Protein 3E23 (pdb70)

Structure (mmCIF, N/CA/C/O backbone):
data_3E23
#
_entry.id   3E23
#
_cell.length_a   53.185
_cell.length_b   65.295
_cell.length_c   67.109
_cell.angle_alpha   90.00
_cell.angle_beta   90.00
_cell.angle_gamma   90.00
#
_symmetry.space_group_name_H-M   'P 21 21 21'
#
loop_
_entity.id
_entity.type
_entity.pdbx_description
1 polymer 'uncharacterized protein RPA2492'
2 non-polymer 'SULFATE ION'
3 non-polymer S-ADENOSYLMETHIONINE
4 water water
#
loop_
_atom_site.group_PDB
_atom_site.id
_atom_site.type_symbol
_atom_site.label_atom_id
_atom_site.label_alt_id
_atom_site.label_comp_id
_atom_site.label_asym_id
_atom_site.label_entity_id
_atom_site.label_seq_id
_atom_site.pdbx_PDB_ins_code
_atom_site.Cartn_x
_atom_site.Cartn_y
_atom_site.Cartn_z
_atom_site.occupancy
_atom_site.B_iso_or_equiv
_atom_site.auth_seq_id
_atom_site.auth_comp_id
_atom_site.auth_asym_id
_atom_site.auth_atom_id
_atom_site.pdbx_PDB_model_num
ATOM 1 N N . GLN A 1 7 ? -10.193 55.609 24.094 1.00 29.59 7 GLN A N 1
ATOM 2 C CA . GLN A 1 7 ? -10.938 55.306 22.842 1.00 23.91 7 GLN A CA 1
ATOM 3 C C . GLN A 1 7 ? -10.591 53.923 22.305 1.00 23.91 7 GLN A C 1
ATOM 4 O O . GLN A 1 7 ? -9.586 53.325 22.696 1.00 23.50 7 GLN A O 1
ATOM 10 N N . ALA A 1 8 ? -11.432 53.422 21.405 1.00 16.19 8 ALA A N 1
ATOM 11 C CA . ALA A 1 8 ? -11.245 52.101 20.816 1.00 15.82 8 ALA A CA 1
ATOM 12 C C . ALA A 1 8 ? -10.300 52.099 19.624 1.00 11.17 8 ALA A C 1
ATOM 13 O O . ALA A 1 8 ? -10.236 51.122 18.877 1.00 18.54 8 ALA A O 1
ATOM 15 N N . PHE A 1 9 ? -9.575 53.195 19.434 1.00 12.29 9 PHE A N 1
ATOM 16 C CA . PHE A 1 9 ? -8.628 53.271 18.333 1.00 13.42 9 PHE A CA 1
ATOM 17 C C . PHE A 1 9 ? -7.409 54.088 18.734 1.00 12.62 9 PHE A C 1
ATOM 18 O O . PHE A 1 9 ? -7.477 54.924 19.633 1.00 11.56 9 PHE A O 1
ATOM 26 N N . ASP A 1 10 ? -6.293 53.832 18.065 1.00 9.59 10 ASP A N 1
ATOM 27 C CA . ASP A 1 10 ? -5.055 54.541 18.351 1.00 8.00 10 ASP A CA 1
ATOM 28 C C . ASP A 1 10 ? -4.770 55.530 17.229 1.00 9.97 10 ASP A C 1
ATOM 29 O O . ASP A 1 10 ? -4.649 55.150 1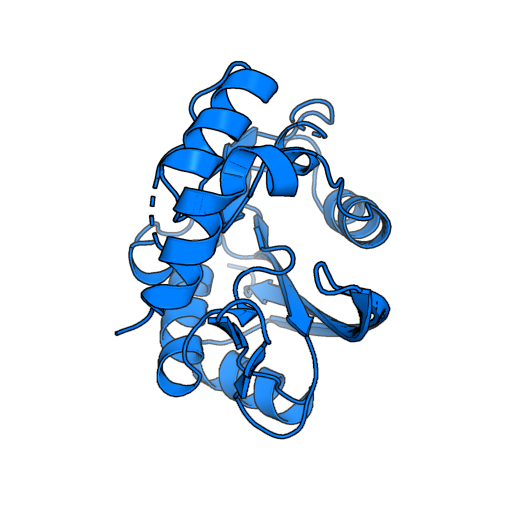6.062 1.00 9.74 10 ASP A O 1
ATOM 34 N N . ASP A 1 11 ? -4.668 56.804 17.593 1.00 11.15 11 ASP A N 1
ATOM 35 C CA . ASP A 1 11 ? -4.436 57.865 16.619 1.00 10.08 11 ASP A CA 1
ATOM 36 C C . ASP A 1 11 ? -3.172 57.737 15.779 1.00 6.44 11 ASP A C 1
ATOM 37 O O . ASP A 1 11 ? -3.225 57.858 14.557 1.00 8.14 11 ASP A O 1
ATOM 42 N N . ASP A 1 12 ? -2.033 57.504 16.419 1.00 6.34 12 ASP A N 1
ATOM 43 C CA . ASP A 1 12 ? -0.800 57.408 15.658 1.00 5.41 12 ASP A CA 1
ATOM 44 C C . ASP A 1 12 ? -0.753 56.209 14.729 1.00 5.10 12 ASP A C 1
ATOM 45 O O . ASP A 1 12 ? -0.057 56.230 13.715 1.00 6.59 12 ASP A O 1
ATOM 50 N N . THR A 1 13 ? -1.510 55.168 15.057 1.00 5.64 13 THR A N 1
ATOM 51 C CA . THR A 1 13 ? -1.554 54.000 14.196 1.00 5.55 13 THR A CA 1
ATOM 52 C C . THR A 1 13 ? -2.275 54.402 12.914 1.00 5.50 13 THR A C 1
ATOM 53 O O . THR A 1 13 ? -1.790 54.145 11.812 1.00 6.26 13 THR A O 1
ATOM 57 N N . LEU A 1 14 ? -3.429 55.048 13.051 1.00 6.21 14 LEU A N 1
ATOM 58 C CA . LEU A 1 14 ? -4.171 55.473 11.868 1.00 6.94 14 LEU A CA 1
ATOM 59 C C . LEU A 1 14 ? -3.387 56.511 11.069 1.00 6.71 14 LEU A C 1
ATOM 60 O O . LEU A 1 14 ? -3.430 56.518 9.839 1.00 6.70 14 LEU A O 1
ATOM 65 N N . ARG A 1 15 ? -2.656 57.377 11.766 1.00 8.88 15 ARG A N 1
ATOM 66 C CA . ARG A 1 15 ? -1.868 58.406 11.097 1.00 8.14 15 ARG A CA 1
ATOM 67 C C . ARG A 1 15 ? -0.763 57.778 10.250 1.00 7.71 15 ARG A C 1
ATOM 68 O O . ARG A 1 15 ? -0.388 58.310 9.204 1.00 9.56 15 ARG A O 1
ATOM 76 N N . PHE A 1 16 ? -0.246 56.637 10.689 1.00 4.90 16 PHE A N 1
ATOM 77 C CA . PHE A 1 16 ? 0.790 55.973 9.914 1.00 5.58 16 PHE A CA 1
ATOM 78 C C . PHE A 1 16 ? 0.246 55.520 8.565 1.00 6.50 16 PHE A C 1
ATOM 79 O O . PHE A 1 16 ? 0.871 55.726 7.530 1.00 8.65 16 PHE A O 1
ATOM 87 N N . TYR A 1 17 ? -0.922 54.895 8.583 1.00 8.38 17 TYR A N 1
ATOM 88 C CA . TYR A 1 17 ? -1.508 54.393 7.352 1.00 9.17 17 TYR A CA 1
ATOM 89 C C . TYR A 1 17 ? -1.947 55.499 6.402 1.00 14.13 17 TYR A C 1
ATOM 90 O O . TYR A 1 17 ? -1.957 55.310 5.186 1.00 18.43 17 TYR A O 1
ATOM 99 N N . ARG A 1 18 ? -2.283 56.658 6.953 1.00 12.99 18 ARG A N 1
ATOM 100 C CA . ARG A 1 18 ? -2.725 57.776 6.133 1.00 18.01 18 ARG A CA 1
ATOM 101 C C . ARG A 1 18 ? -1.552 58.545 5.524 1.00 18.70 18 ARG A C 1
ATOM 102 O O . ARG A 1 18 ? -1.737 59.340 4.600 1.00 30.43 18 ARG A O 1
ATOM 110 N N . GLY A 1 19 ? -0.347 58.301 6.035 1.00 12.87 19 GLY A N 1
ATOM 111 C CA . GLY A 1 19 ? 0.833 58.977 5.518 1.00 13.64 19 GLY A CA 1
ATOM 112 C C . GLY A 1 19 ? 1.769 58.049 4.760 1.00 10.54 19 GLY A C 1
ATOM 113 O O . GLY A 1 19 ? 2.779 58.484 4.205 1.00 15.68 19 GLY A O 1
ATOM 114 N N . ASN A 1 20 ? 1.438 56.762 4.735 1.00 9.64 20 ASN A N 1
ATOM 115 C CA . ASN A 1 20 ? 2.259 55.778 4.040 1.00 8.12 20 ASN A CA 1
ATOM 116 C C . ASN A 1 20 ? 1.393 54.845 3.197 1.00 6.70 20 ASN A C 1
ATOM 117 O O . ASN A 1 20 ? 1.808 53.736 2.862 1.00 9.08 20 ASN A O 1
ATOM 122 N N . ALA A 1 21 ? 0.197 55.308 2.851 1.00 7.60 21 ALA A N 1
ATOM 123 C CA . ALA A 1 21 ? -0.746 54.519 2.065 1.00 7.47 21 ALA A CA 1
ATOM 124 C C . ALA A 1 21 ? -0.199 54.004 0.738 1.00 8.08 21 ALA A C 1
ATOM 125 O O . ALA A 1 21 ? -0.501 52.881 0.339 1.00 9.10 21 ALA A O 1
ATOM 127 N N . THR A 1 22 ? 0.598 54.810 0.046 1.00 7.59 22 THR A N 1
ATOM 128 C CA . THR A 1 22 ? 1.139 54.373 -1.238 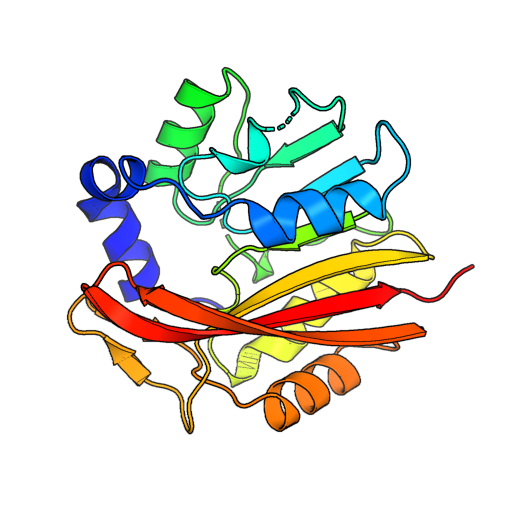1.00 8.07 22 THR A CA 1
ATOM 129 C C . THR A 1 22 ? 2.090 53.197 -1.071 1.00 5.77 22 THR A C 1
ATOM 130 O O . THR A 1 22 ? 1.954 52.176 -1.748 1.00 8.36 22 THR A O 1
ATOM 134 N N . ALA A 1 23 ? 3.049 53.334 -0.163 1.00 7.47 23 ALA A N 1
ATOM 135 C CA . ALA A 1 23 ? 4.010 52.265 0.074 1.00 9.49 23 ALA A CA 1
ATOM 136 C C . ALA A 1 23 ? 3.339 51.022 0.643 1.00 8.36 23 ALA A C 1
ATOM 137 O O . ALA A 1 23 ? 3.592 49.907 0.191 1.00 9.30 23 ALA A O 1
ATOM 139 N N . TYR A 1 24 ? 2.475 51.212 1.632 1.00 6.98 24 TYR A N 1
ATOM 140 C CA . TYR A 1 24 ? 1.811 50.080 2.260 1.00 6.79 24 TYR A CA 1
ATOM 141 C C . TYR A 1 24 ? 0.897 49.299 1.319 1.00 6.54 24 TYR A C 1
ATOM 142 O O . TYR A 1 24 ? 0.775 48.073 1.434 1.00 8.95 24 TYR A O 1
ATOM 151 N N . ALA A 1 25 ? 0.266 50.004 0.386 1.00 8.55 25 ALA A N 1
ATOM 152 C CA . ALA A 1 25 ? -0.646 49.379 -0.566 1.00 7.84 25 ALA A CA 1
ATOM 153 C C . ALA A 1 25 ? 0.058 48.451 -1.549 1.00 10.92 25 ALA A C 1
ATOM 154 O O . ALA A 1 25 ? -0.592 47.711 -2.293 1.00 11.31 25 ALA A O 1
ATOM 156 N N . GLU A 1 26 ? 1.387 48.487 -1.558 1.00 7.83 26 GLU A N 1
ATOM 157 C CA . GLU A 1 26 ? 2.158 47.640 -2.460 1.00 11.42 26 GLU A CA 1
ATOM 158 C C . GLU A 1 26 ? 2.392 46.235 -1.924 1.00 15.49 26 GLU A C 1
ATOM 159 O O . GLU A 1 26 ? 2.737 45.330 -2.685 1.00 26.16 26 GLU A O 1
ATOM 165 N N . ARG A 1 27 ? 2.211 46.041 -0.622 1.00 11.43 27 ARG A N 1
ATOM 166 C CA . ARG A 1 27 ? 2.426 44.719 -0.048 1.00 16.32 27 ARG A CA 1
ATOM 167 C C . ARG A 1 27 ? 1.138 43.909 0.011 1.00 15.41 27 ARG A C 1
ATOM 168 O O . ARG A 1 27 ? 0.120 44.366 0.529 1.00 21.21 27 ARG A O 1
ATOM 176 N N . GLN A 1 28 ? 1.197 42.697 -0.526 1.00 10.60 28 GLN A N 1
ATOM 177 C CA . GLN A 1 28 ? 0.047 41.805 -0.560 1.00 10.06 28 GLN A CA 1
ATOM 178 C C . GLN A 1 28 ? 0.085 40.820 0.601 1.00 7.47 28 GLN A C 1
ATOM 179 O O . GLN A 1 28 ? 1.109 40.195 0.863 1.00 8.19 28 GLN A O 1
ATOM 185 N N . PRO A 1 29 ? -1.036 40.666 1.316 1.00 7.27 29 PRO A N 1
ATOM 186 C CA . PRO A 1 29 ? -1.042 39.727 2.437 1.00 8.45 29 PRO A CA 1
ATOM 187 C C . PRO A 1 29 ? -1.061 38.277 1.959 1.00 9.36 29 PRO A C 1
ATOM 188 O O . PRO A 1 29 ? -1.430 37.995 0.813 1.00 8.79 29 PRO A O 1
ATOM 192 N N . ARG A 1 30 ? -0.646 37.363 2.831 1.00 7.98 30 ARG A N 1
ATOM 193 C CA . ARG A 1 30 ? -0.649 35.944 2.496 1.00 7.44 30 ARG A CA 1
ATOM 194 C C . ARG A 1 30 ? -2.098 35.481 2.473 1.00 9.14 30 ARG A C 1
ATOM 195 O O . ARG A 1 30 ? -2.912 35.953 3.265 1.00 10.14 30 ARG A O 1
ATOM 203 N N . SER A 1 31 ? -2.423 34.562 1.571 1.00 7.60 31 SER A N 1
ATOM 204 C CA . SER A 1 31 ? -3.806 34.112 1.431 1.00 8.22 31 SER A CA 1
ATOM 205 C C . SER A 1 31 ? -4.181 32.768 2.040 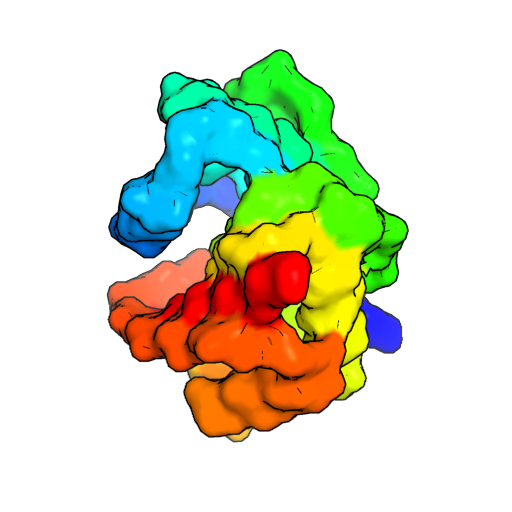1.00 6.18 31 SER A C 1
ATOM 206 O O . SER A 1 31 ? -5.327 32.350 1.938 1.00 7.53 31 SER A O 1
ATOM 209 N N . ALA A 1 32 ? -3.225 32.098 2.673 1.00 6.12 32 ALA A N 1
ATOM 210 C CA . ALA A 1 32 ? -3.488 30.796 3.272 1.00 9.00 32 ALA A CA 1
ATOM 211 C C . ALA A 1 32 ? -4.721 30.763 4.173 1.00 7.27 32 ALA A C 1
ATOM 212 O O . ALA A 1 32 ? -5.618 29.934 3.978 1.00 7.41 32 ALA A O 1
ATOM 214 N N . THR A 1 33 ? -4.782 31.655 5.156 1.00 5.50 33 THR A N 1
ATOM 215 C CA . THR A 1 33 ? -5.924 31.654 6.065 1.00 4.21 33 THR A CA 1
ATOM 216 C C . THR A 1 33 ? -7.215 32.102 5.384 1.00 3.88 33 THR A C 1
ATOM 217 O O . THR A 1 33 ? -8.308 31.691 5.788 1.00 4.81 33 THR A O 1
ATOM 221 N N . LEU A 1 34 ? -7.099 32.928 4.348 1.00 5.70 34 LEU A N 1
ATOM 222 C CA . LEU A 1 34 ? -8.289 33.381 3.628 1.00 3.93 34 LEU A CA 1
ATOM 223 C C . LEU A 1 34 ? -8.906 32.203 2.880 1.00 5.79 34 LEU A C 1
ATOM 224 O O . LEU A 1 34 ? -10.119 32.003 2.916 1.00 5.30 34 LEU A O 1
ATOM 229 N N . THR A 1 35 ? -8.069 31.418 2.207 1.00 4.05 35 THR A N 1
ATOM 230 C CA . THR A 1 35 ? -8.566 30.266 1.467 1.00 5.83 35 THR A CA 1
ATOM 231 C C . THR A 1 35 ? -9.294 29.306 2.402 1.00 6.42 35 THR A C 1
ATOM 232 O O . THR A 1 35 ? -10.359 28.789 2.067 1.00 7.03 35 THR A O 1
ATOM 236 N N . LYS A 1 36 ? -8.724 29.074 3.580 1.00 5.33 36 LYS A N 1
ATOM 237 C CA . LYS A 1 36 ? -9.345 28.181 4.554 1.00 5.65 36 LYS A CA 1
ATOM 238 C C . LYS A 1 36 ? -10.690 28.742 5.012 1.00 6.54 36 LYS A C 1
ATOM 239 O O . LYS A 1 36 ? -11.683 28.022 5.093 1.00 6.44 36 LYS A O 1
ATOM 245 N N . PHE A 1 37 ? -10.702 30.040 5.299 1.00 4.94 37 PHE A N 1
ATOM 246 C CA . PHE A 1 37 ? -11.890 30.759 5.751 1.00 6.61 37 PHE A CA 1
ATOM 247 C C . PHE A 1 37 ? -13.038 30.634 4.750 1.00 6.92 37 PHE A C 1
ATOM 248 O O . PHE A 1 37 ? -14.148 30.225 5.103 1.00 5.11 37 PHE A O 1
ATOM 256 N N . LEU A 1 38 ? -12.766 30.986 3.499 1.00 4.49 38 LEU A N 1
ATOM 257 C CA . LEU A 1 38 ? -13.781 30.919 2.455 1.00 3.60 38 LEU A CA 1
ATOM 258 C C . LEU A 1 38 ? -14.285 29.491 2.252 1.00 5.34 38 LEU A C 1
ATOM 259 O O . LEU A 1 38 ? -15.446 29.284 1.903 1.00 5.95 38 LEU A O 1
ATOM 264 N N . GLY A 1 39 ? -13.415 28.514 2.489 1.00 6.42 39 GLY A N 1
ATOM 265 C CA . GLY A 1 39 ? -13.803 27.122 2.331 1.00 6.57 39 GLY A CA 1
ATOM 266 C C . GLY A 1 39 ? -14.783 26.657 3.393 1.00 10.33 39 GLY A C 1
ATOM 267 O O . GLY A 1 39 ? -15.396 25.593 3.267 1.00 11.20 39 GLY A O 1
ATOM 268 N N . GLU A 1 40 ? -14.937 27.459 4.441 1.00 6.79 40 GLU A N 1
ATOM 269 C CA . GLU A 1 40 ? -15.843 27.134 5.535 1.00 6.29 40 GLU A CA 1
ATOM 270 C C . GLU A 1 40 ? -17.164 27.887 5.395 1.00 6.86 40 GLU A C 1
ATOM 271 O O . GLU A 1 40 ? -18.027 27.804 6.268 1.00 11.57 40 GLU A O 1
ATOM 277 N N . LEU A 1 41 ? -17.323 28.607 4.289 1.00 5.89 41 LEU A N 1
ATOM 278 C CA . LEU A 1 41 ? -18.529 29.385 4.050 1.00 6.42 41 LEU A CA 1
ATOM 279 C C . LEU A 1 41 ? -19.325 28.921 2.834 1.00 5.51 41 LEU A C 1
ATOM 280 O O . LEU A 1 41 ? -18.776 28.329 1.907 1.00 8.78 41 LEU A O 1
ATOM 285 N N . PRO A 1 42 ? -20.643 29.176 2.833 1.00 7.65 42 PRO A N 1
ATOM 286 C CA . PRO A 1 42 ? -21.440 28.763 1.677 1.00 7.90 42 PRO A CA 1
ATOM 287 C C . PRO A 1 42 ? -21.153 29.734 0.536 1.00 6.10 42 PRO A C 1
ATOM 288 O O . PRO A 1 42 ? -20.806 30.890 0.777 1.00 4.85 42 PRO A O 1
ATOM 292 N N . ALA A 1 43 ? -21.288 29.271 -0.702 1.00 7.59 43 ALA A N 1
ATOM 293 C CA . ALA A 1 43 ? -21.041 30.145 -1.844 1.00 5.00 43 ALA A CA 1
ATOM 294 C C . ALA A 1 43 ? -21.942 31.372 -1.753 1.00 5.79 43 ALA A C 1
ATOM 295 O O . ALA A 1 43 ? -23.111 31.263 -1.385 1.00 7.88 43 ALA A O 1
ATOM 297 N N . GLY A 1 44 ? -21.386 32.535 -2.085 1.00 6.60 44 GLY A N 1
ATOM 298 C CA . GLY A 1 44 ? -22.155 33.766 -2.059 1.00 3.38 44 GLY A CA 1
ATOM 299 C C . GLY A 1 44 ? -22.419 34.359 -0.688 1.00 4.01 44 GLY A C 1
ATOM 300 O O . GLY A 1 44 ? -23.217 35.285 -0.556 1.00 6.16 44 GLY A O 1
ATOM 301 N N . ALA A 1 45 ? -21.750 33.835 0.334 1.00 3.28 45 ALA A N 1
ATOM 302 C CA . ALA A 1 45 ? -21.936 34.332 1.691 1.00 5.27 45 ALA A CA 1
ATOM 303 C C . ALA A 1 45 ? -21.710 35.841 1.785 1.00 5.73 45 ALA A C 1
ATOM 304 O O . ALA A 1 45 ? -20.917 36.414 1.034 1.00 5.25 45 ALA A O 1
ATOM 306 N N . LYS A 1 46 ? -22.423 36.469 2.716 1.00 5.62 46 LYS A N 1
ATOM 307 C CA . LYS A 1 46 ? -22.322 37.904 2.955 1.00 3.46 46 LYS A CA 1
ATOM 308 C C . LYS A 1 46 ? -21.201 38.105 3.966 1.00 3.97 46 LYS A C 1
ATOM 309 O O . LYS A 1 46 ? -21.296 37.645 5.106 1.00 5.29 46 LYS A O 1
ATOM 315 N N . ILE A 1 47 ? -20.145 38.799 3.546 1.00 4.44 47 ILE A N 1
ATOM 316 C CA . ILE A 1 47 ? -18.977 39.009 4.397 1.00 4.15 47 ILE A CA 1
ATOM 317 C C . ILE A 1 47 ? -18.642 40.468 4.661 1.00 3.29 47 ILE A C 1
ATOM 318 O O . ILE A 1 47 ? -18.643 41.290 3.749 1.00 6.69 47 ILE A O 1
ATOM 323 N N . LEU A 1 48 ? -18.369 40.786 5.921 1.00 3.60 48 LEU A N 1
ATOM 324 C CA . LEU A 1 48 ? -17.954 42.132 6.290 1.00 3.11 48 LEU A CA 1
ATOM 325 C C . LEU A 1 48 ? -16.445 42.047 6.464 1.00 5.01 48 LEU A C 1
ATOM 326 O O . LEU A 1 48 ? -15.962 41.142 7.142 1.00 4.68 48 LEU A O 1
ATOM 331 N N . GLU A 1 49 ? -15.695 42.944 5.827 1.00 4.02 49 GLU A N 1
ATOM 332 C CA . GLU A 1 49 ? -14.256 42.947 6.044 1.00 3.09 49 GLU A CA 1
ATOM 333 C C . GLU A 1 49 ? -13.922 44.206 6.819 1.00 4.63 49 GLU A C 1
ATOM 334 O O . GLU A 1 49 ? -14.304 45.314 6.431 1.00 4.78 49 GLU A O 1
ATOM 340 N N . LEU A 1 50 ? -13.238 44.017 7.940 1.00 4.59 50 LEU A N 1
ATOM 341 C CA . LEU A 1 50 ? -12.806 45.126 8.778 1.00 2.83 50 LEU A CA 1
ATOM 342 C C . LEU A 1 50 ? -11.341 45.369 8.444 1.00 3.34 50 LEU A C 1
ATOM 343 O O . LEU A 1 50 ? -10.618 44.428 8.112 1.00 4.51 50 LEU A O 1
ATOM 348 N N . GLY A 1 51 ? -10.913 46.626 8.534 1.00 2.55 51 GLY A N 1
ATOM 349 C CA . GLY A 1 51 ? -9.532 46.979 8.245 1.00 6.07 51 GLY A CA 1
ATOM 350 C C . GLY A 1 51 ? -8.992 46.306 6.999 1.00 5.18 51 GLY A C 1
ATOM 351 O O . GLY A 1 51 ? -7.918 45.702 7.025 1.00 5.25 51 GLY A O 1
ATOM 352 N N . CYS A 1 52 ? -9.731 46.431 5.899 1.00 4.45 52 CYS A N 1
ATOM 353 C CA . CYS A 1 52 ? -9.360 45.800 4.628 1.00 5.52 52 CYS A CA 1
ATOM 354 C C . CYS A 1 52 ? -8.064 46.275 3.980 1.00 5.87 52 CYS A C 1
ATOM 355 O O . CYS A 1 52 ? -7.591 45.655 3.027 1.00 4.86 52 CYS A O 1
ATOM 358 N N . GLY A 1 53 ? -7.493 47.366 4.482 1.00 4.38 53 GLY A N 1
ATOM 359 C CA . GLY A 1 53 ? -6.263 47.874 3.907 1.00 4.67 53 GLY A CA 1
ATOM 360 C C . GLY A 1 53 ? -6.401 48.242 2.440 1.00 5.80 53 GLY A C 1
ATOM 361 O O . GLY A 1 53 ? -7.344 48.934 2.054 1.00 5.81 53 GLY A O 1
ATOM 362 N N . ALA A 1 54 ? -5.469 47.755 1.625 1.00 6.26 54 ALA A N 1
ATOM 363 C CA . ALA A 1 54 ? -5.441 48.030 0.188 1.00 6.44 54 ALA A CA 1
ATOM 364 C C . ALA A 1 54 ? -6.487 47.267 -0.620 1.00 4.76 54 ALA A C 1
ATOM 365 O O . ALA A 1 54 ? -6.585 47.443 -1.833 1.00 6.30 54 ALA A O 1
ATOM 367 N N . GLY A 1 55 ? -7.246 46.404 0.050 1.00 4.69 55 GLY A N 1
ATOM 368 C CA . GLY A 1 55 ? -8.304 45.663 -0.620 1.00 3.44 55 GLY A CA 1
ATOM 369 C C . GLY A 1 55 ? -7.955 44.403 -1.394 1.00 5.00 55 GLY A C 1
ATOM 370 O O . GLY A 1 55 ? -8.799 43.892 -2.130 1.00 5.07 55 GLY A O 1
ATOM 371 N N . TYR A 1 56 ? -6.740 43.885 -1.237 1.00 4.83 56 TYR A N 1
ATOM 372 C CA . TYR A 1 56 ? -6.352 42.679 -1.967 1.00 4.98 56 TYR A CA 1
ATOM 373 C C . TYR A 1 56 ? -7.242 41.481 -1.666 1.00 4.31 56 TYR A C 1
ATOM 374 O O . TYR A 1 56 ? -7.629 40.733 -2.571 1.00 6.21 56 TYR A O 1
ATOM 383 N N . GLN A 1 57 ? -7.576 41.293 -0.395 1.00 4.25 57 GLN A N 1
ATOM 384 C CA . GLN A 1 57 ? -8.399 40.156 -0.019 1.00 3.51 57 GLN A CA 1
ATOM 385 C C . GLN A 1 57 ? -9.868 40.359 -0.367 1.00 5.96 57 GLN A C 1
ATOM 386 O O . GLN A 1 57 ? -10.562 39.404 -0.717 1.00 4.98 57 GLN A O 1
ATOM 392 N N . ALA A 1 58 ? -10.343 41.599 -0.296 1.00 4.47 58 ALA A N 1
ATOM 393 C CA . ALA A 1 58 ? -11.730 41.874 -0.653 1.00 4.48 58 ALA A CA 1
ATOM 394 C C . ALA A 1 58 ? -11.877 41.581 -2.143 1.00 5.28 58 ALA A C 1
ATOM 395 O O . ALA A 1 58 ? -12.896 41.060 -2.586 1.00 4.55 58 ALA A O 1
ATOM 397 N N . GLU A 1 59 ? -10.842 41.918 -2.909 1.00 4.84 59 GLU A N 1
ATOM 398 C CA . GLU A 1 59 ? -10.839 41.682 -4.353 1.00 6.12 59 GLU A CA 1
ATOM 399 C C . GLU A 1 59 ? -10.958 40.185 -4.626 1.00 6.33 59 GLU A C 1
ATOM 400 O O . GLU A 1 59 ? -11.734 39.757 -5.489 1.00 7.38 59 GLU A O 1
ATOM 406 N N . ALA A 1 60 ? -10.193 39.393 -3.882 1.00 5.22 60 ALA A N 1
ATOM 407 C CA . ALA A 1 60 ? -10.218 37.942 -4.046 1.00 5.71 60 ALA A CA 1
ATOM 408 C C . ALA A 1 60 ? -11.576 37.367 -3.656 1.00 6.50 60 ALA A C 1
ATOM 409 O O . ALA A 1 60 ? -12.107 36.497 -4.347 1.00 6.15 60 ALA A O 1
ATOM 419 N N . LEU A 1 62 ? -14.522 38.898 -3.644 1.00 2.26 62 LEU A N 1
ATOM 420 C CA . LEU A 1 62 ? -15.510 39.296 -4.640 1.00 2.62 62 LEU A CA 1
ATOM 421 C C . LEU A 1 62 ? -15.378 38.443 -5.889 1.00 6.58 62 LEU A C 1
ATOM 422 O O . LEU A 1 62 ? -16.378 37.986 -6.442 1.00 5.73 62 LEU A O 1
ATOM 427 N N . ALA A 1 63 ? -14.147 38.225 -6.335 1.00 5.04 63 ALA A N 1
ATOM 428 C CA . ALA A 1 63 ? -13.924 37.413 -7.526 1.00 6.17 63 ALA A CA 1
ATOM 429 C C . ALA A 1 63 ? -14.419 35.986 -7.293 1.00 4.17 63 ALA A C 1
ATOM 430 O O . ALA A 1 63 ? -14.859 35.316 -8.230 1.00 6.06 63 ALA A O 1
ATOM 432 N N . ALA A 1 64 ? -14.349 35.540 -6.039 1.00 4.67 64 ALA A N 1
ATOM 433 C CA . ALA A 1 64 ? -14.772 34.204 -5.633 1.00 6.81 64 ALA A CA 1
ATOM 434 C C . ALA A 1 64 ? -16.281 34.083 -5.435 1.00 5.32 64 ALA A C 1
ATOM 435 O O . ALA A 1 64 ? -16.775 33.036 -5.007 1.00 6.28 64 ALA A O 1
ATOM 437 N N . GLY A 1 65 ? -17.007 35.159 -5.736 1.00 5.51 65 GLY A N 1
ATOM 438 C CA . GLY A 1 65 ? -18.459 35.137 -5.635 1.00 4.67 65 GLY A CA 1
ATOM 439 C C . GLY A 1 65 ? -19.110 35.612 -4.351 1.00 5.03 65 GLY A C 1
ATOM 440 O O . GLY A 1 65 ? -20.335 35.596 -4.239 1.00 6.19 65 GLY A O 1
ATOM 441 N N . PHE A 1 66 ? -18.321 36.045 -3.378 1.00 4.30 66 PHE A N 1
ATOM 442 C CA . PHE A 1 66 ? -18.913 36.496 -2.130 1.00 2.60 66 PHE A CA 1
ATOM 443 C C . PHE A 1 66 ? -19.424 37.933 -2.205 1.00 4.24 66 PHE A C 1
ATOM 444 O O . PHE A 1 66 ? -18.995 38.714 -3.058 1.00 6.10 66 PHE A O 1
ATOM 452 N N . ASP A 1 67 ? -20.390 38.248 -1.343 1.00 3.78 67 ASP A N 1
ATOM 453 C CA . ASP A 1 67 ? -20.994 39.579 -1.260 1.00 5.22 67 ASP A CA 1
ATOM 454 C C . ASP A 1 67 ? -20.215 40.235 -0.122 1.00 4.93 67 ASP A C 1
ATOM 455 O O . ASP A 1 67 ? -20.502 40.011 1.052 1.00 6.41 67 ASP A O 1
ATOM 460 N N . VAL A 1 68 ? -19.222 41.041 -0.488 1.00 5.10 68 VAL A N 1
ATOM 461 C CA . VAL A 1 68 ? -18.340 41.685 0.475 1.00 3.49 68 VAL A CA 1
ATOM 462 C C . VAL A 1 68 ? -18.566 43.172 0.721 1.00 5.92 68 VAL A C 1
ATOM 463 O O . VAL A 1 68 ? -18.614 43.974 -0.211 1.00 7.78 68 VAL A O 1
ATOM 467 N N . ASP A 1 69 ? -18.698 43.519 1.997 1.00 5.22 69 ASP A N 1
ATOM 468 C CA . ASP A 1 69 ? -18.863 44.900 2.435 1.00 5.33 69 ASP A CA 1
ATOM 469 C C . ASP A 1 69 ? -17.483 45.215 3.009 1.00 6.52 69 ASP A C 1
ATOM 470 O O . ASP A 1 69 ? -17.187 44.886 4.160 1.00 6.48 69 ASP A O 1
ATOM 475 N N . ALA A 1 70 ? -16.633 45.821 2.185 1.00 4.80 70 ALA A N 1
ATOM 476 C CA . ALA A 1 70 ? -15.268 46.152 2.591 1.00 6.26 70 ALA A CA 1
ATOM 477 C C . ALA A 1 70 ? -15.178 47.507 3.277 1.00 6.21 70 ALA A C 1
ATOM 478 O O . ALA A 1 70 ? -15.725 48.501 2.793 1.00 6.59 70 ALA A O 1
ATOM 480 N N . THR A 1 71 ? -14.479 47.544 4.407 1.00 4.18 71 THR A N 1
ATOM 481 C CA . THR A 1 71 ? -14.317 48.781 5.165 1.00 3.79 71 THR A CA 1
ATOM 482 C C . THR A 1 71 ? -12.904 48.886 5.728 1.00 4.38 71 THR A C 1
ATOM 483 O O . THR A 1 71 ? -12.212 47.881 5.888 1.00 5.28 71 THR A O 1
ATOM 487 N N . ASP A 1 72 ? -12.479 50.113 6.012 1.00 4.15 72 ASP A N 1
ATOM 488 C CA . ASP A 1 72 ? -11.181 50.349 6.635 1.00 4.00 72 ASP A CA 1
ATOM 489 C C . ASP A 1 72 ? -11.260 51.654 7.409 1.00 4.87 72 ASP A C 1
ATOM 490 O O . ASP A 1 72 ? -12.040 52.544 7.067 1.00 6.68 72 ASP A O 1
ATOM 495 N N . GLY A 1 73 ? -10.454 51.762 8.459 1.00 5.65 73 GLY A N 1
ATOM 496 C CA . GLY A 1 73 ? -10.468 52.965 9.271 1.00 5.58 73 GLY A CA 1
ATOM 497 C C . GLY A 1 73 ? -9.733 54.131 8.647 1.00 7.44 73 GLY A C 1
ATOM 498 O O . GLY A 1 73 ? -9.947 55.278 9.039 1.00 8.73 73 GLY A O 1
ATOM 499 N N . SER A 1 74 ? -8.863 53.845 7.684 1.00 6.70 74 SER A N 1
ATOM 500 C CA . SER A 1 74 ? -8.096 54.889 7.018 1.00 5.68 74 SER A CA 1
ATOM 501 C C . SER A 1 74 ? -8.739 55.345 5.719 1.00 4.93 74 SER A C 1
ATOM 502 O O . SER A 1 74 ? -8.884 54.560 4.786 1.00 7.07 74 SER A O 1
ATOM 505 N N . PRO A 1 75 ? -9.139 56.625 5.641 1.00 5.57 75 PRO A N 1
ATOM 506 C CA . PRO A 1 75 ? -9.756 57.115 4.405 1.00 7.87 75 PRO A CA 1
ATOM 507 C C . PRO A 1 75 ? -8.805 56.933 3.220 1.00 7.53 75 PRO A C 1
ATOM 508 O O . PRO A 1 75 ? -9.234 56.596 2.116 1.00 7.50 75 PRO A O 1
ATOM 512 N N . GLU A 1 76 ? -7.513 57.154 3.460 1.00 7.78 76 GLU A N 1
ATOM 513 C CA . GLU A 1 76 ? -6.494 57.019 2.419 1.00 7.75 76 GLU A CA 1
ATOM 514 C C . GLU A 1 76 ? -6.395 55.591 1.882 1.00 7.78 76 GLU A C 1
ATOM 515 O O . GLU A 1 76 ? -6.343 55.384 0.670 1.00 9.64 76 GLU A O 1
ATOM 521 N N . LEU A 1 77 ? -6.358 54.607 2.777 1.00 8.79 77 LEU A N 1
ATOM 522 C CA . LEU A 1 77 ? -6.282 53.221 2.336 1.00 8.04 77 LEU A CA 1
ATOM 523 C C . LEU A 1 77 ? -7.607 52.790 1.720 1.00 9.07 77 LEU A C 1
ATOM 524 O O . LEU A 1 77 ? -7.628 52.045 0.741 1.00 9.61 77 LEU A O 1
ATOM 529 N N . ALA A 1 78 ? -8.712 53.264 2.289 1.00 8.49 78 ALA A N 1
ATOM 530 C CA . ALA A 1 78 ? -10.024 52.927 1.751 1.00 6.71 78 ALA A CA 1
ATOM 531 C C . ALA A 1 78 ? -10.107 53.446 0.316 1.00 8.33 78 ALA A C 1
ATOM 532 O O . ALA A 1 78 ? -10.708 52.812 -0.546 1.00 8.42 78 ALA A O 1
ATOM 534 N N . ALA A 1 79 ? -9.491 54.597 0.058 1.00 10.23 79 ALA A N 1
ATOM 535 C CA . ALA A 1 79 ? -9.507 55.173 -1.285 1.00 10.63 79 ALA A CA 1
ATOM 536 C C . ALA A 1 79 ? -8.715 54.295 -2.251 1.00 12.98 79 ALA A C 1
ATOM 537 O O . ALA A 1 79 ? -9.116 54.099 -3.399 1.00 12.82 79 ALA A O 1
ATOM 539 N N . GLU A 1 80 ? -7.587 53.773 -1.778 1.00 9.99 80 GLU A N 1
ATOM 540 C CA . GLU A 1 80 ? -6.733 52.903 -2.579 1.00 10.02 80 GLU A CA 1
ATOM 541 C C . GLU A 1 80 ? -7.478 51.613 -2.890 1.00 8.36 80 GLU A C 1
ATOM 542 O O . GLU A 1 80 ? -7.463 51.120 -4.022 1.00 8.56 80 GLU A O 1
ATOM 548 N N . ALA A 1 81 ? -8.134 51.068 -1.872 1.00 8.05 81 ALA A N 1
ATOM 549 C CA . ALA A 1 81 ? -8.892 49.836 -2.031 1.00 6.15 81 ALA A CA 1
ATOM 550 C C . ALA A 1 81 ? -10.054 50.036 -2.998 1.00 5.72 81 ALA A C 1
ATOM 551 O O . ALA A 1 81 ? -10.340 49.158 -3.811 1.00 8.61 81 ALA A O 1
ATOM 553 N N . SER A 1 82 ? -10.720 51.185 -2.921 1.00 7.14 82 SER A N 1
ATOM 554 C CA . SER A 1 82 ? -11.852 51.448 -3.808 1.00 6.51 82 SER A CA 1
ATOM 555 C C . SER A 1 82 ? -11.410 51.503 -5.266 1.00 7.63 82 SER A C 1
ATOM 556 O O . SER A 1 82 ? -12.145 51.087 -6.164 1.00 9.74 82 SER A O 1
ATOM 559 N N . ARG A 1 83 ? -10.212 52.018 -5.506 1.00 8.62 83 ARG A N 1
ATOM 560 C CA . ARG A 1 83 ? -9.700 52.096 -6.867 1.00 8.37 83 ARG A CA 1
ATOM 561 C C . ARG A 1 83 ? -9.382 50.693 -7.378 1.00 12.55 83 ARG A C 1
ATOM 562 O O . ARG A 1 83 ? -9.691 50.354 -8.520 1.00 13.72 83 ARG A O 1
ATOM 570 N N . ARG A 1 84 ? -8.779 49.870 -6.525 1.00 7.60 84 ARG A N 1
ATOM 571 C CA . ARG A 1 84 ? -8.441 48.505 -6.909 1.00 10.00 84 ARG A CA 1
ATOM 572 C C . ARG A 1 84 ? -9.681 47.650 -7.157 1.00 12.69 84 ARG A C 1
ATOM 573 O O . ARG A 1 84 ? -9.744 46.903 -8.134 1.00 14.76 84 ARG A O 1
ATOM 581 N N . LEU A 1 85 ? -10.670 47.768 -6.277 1.00 7.13 85 LEU A N 1
ATOM 582 C CA . LEU A 1 85 ? -11.890 46.974 -6.400 1.00 6.47 85 LEU A CA 1
ATOM 583 C C . LEU A 1 85 ? -12.861 47.514 -7.442 1.00 9.39 85 LEU A C 1
ATOM 584 O O . LEU A 1 85 ? -13.652 46.763 -8.009 1.00 11.50 85 LEU A O 1
ATOM 589 N N . GLY A 1 86 ? -12.800 48.812 -7.705 1.00 8.16 86 GLY A N 1
ATOM 590 C CA . GLY A 1 86 ? -13.738 49.382 -8.650 1.00 9.29 86 GLY A CA 1
ATOM 591 C C . GLY A 1 86 ? -15.104 49.315 -7.991 1.00 9.16 86 GLY A C 1
ATOM 592 O O . GLY A 1 86 ? -16.128 49.124 -8.656 1.00 9.34 86 GLY A O 1
ATOM 593 N N . ARG A 1 87 ? -15.102 49.445 -6.664 1.00 8.73 87 ARG A N 1
ATOM 594 C CA . ARG A 1 87 ? -16.312 49.416 -5.845 1.00 8.20 87 ARG A CA 1
ATOM 595 C C . ARG A 1 87 ? -16.091 50.315 -4.630 1.00 7.63 87 ARG A C 1
ATOM 596 O O . ARG A 1 87 ? -14.956 50.657 -4.305 1.00 7.59 87 ARG A O 1
ATOM 604 N N . PRO A 1 88 ? -17.176 50.705 -3.942 1.00 9.01 88 PRO A N 1
ATOM 605 C CA . PRO A 1 88 ? -17.086 51.570 -2.763 1.00 11.47 88 PRO A CA 1
ATOM 606 C C . PRO A 1 88 ? -16.517 50.888 -1.520 1.00 13.51 88 PRO A C 1
ATOM 607 O O . PRO A 1 88 ? -17.061 49.892 -1.048 1.00 23.11 88 PRO A O 1
ATOM 611 N N . VAL A 1 89 ? -15.422 51.422 -0.993 1.00 7.92 89 VAL A N 1
ATOM 612 C CA . VAL A 1 89 ? -14.835 50.884 0.231 1.00 8.09 89 VAL A CA 1
ATOM 613 C C . VAL A 1 89 ? -15.069 51.992 1.243 1.00 6.98 89 VAL A C 1
ATOM 614 O O . VAL A 1 89 ? -14.455 53.053 1.166 1.00 10.04 89 VAL A O 1
ATOM 618 N N . ARG A 1 90 ? -15.967 51.759 2.189 1.00 10.04 90 ARG A N 1
ATOM 619 C CA . ARG A 1 90 ? -16.272 52.806 3.145 1.00 11.48 90 ARG A CA 1
ATOM 620 C C . ARG A 1 90 ? -15.311 52.938 4.311 1.00 7.20 90 ARG A C 1
ATOM 621 O O . ARG A 1 90 ? -14.635 51.985 4.707 1.00 7.61 90 ARG A O 1
ATOM 629 N N . THR A 1 91 ? -15.234 54.155 4.834 1.00 6.55 91 THR A N 1
ATOM 630 C CA . THR A 1 91 ? -14.367 54.451 5.959 1.00 8.49 91 THR A CA 1
ATOM 631 C C . THR A 1 91 ? -15.152 54.161 7.228 1.00 4.95 91 THR A C 1
ATOM 632 O O . THR A 1 91 ? -16.225 54.726 7.448 1.00 9.46 91 THR A O 1
ATOM 644 N N . LEU A 1 93 ? -14.313 52.929 11.503 1.00 5.92 93 LEU A N 1
ATOM 645 C CA . LEU A 1 93 ? -13.442 52.458 12.573 1.00 4.43 93 LEU A CA 1
ATOM 646 C C . LEU A 1 93 ? -14.174 51.268 13.182 1.00 5.64 93 LEU A C 1
ATOM 647 O O . LEU A 1 93 ? -15.401 51.221 13.156 1.00 6.98 93 LEU A O 1
ATOM 652 N N . PHE A 1 94 ? -13.428 50.310 13.720 1.00 4.96 94 PHE A N 1
ATOM 653 C CA . PHE A 1 94 ? -14.036 49.110 14.298 1.00 5.82 94 PHE A CA 1
ATOM 654 C C . PHE A 1 94 ? -15.192 49.398 15.249 1.00 7.49 94 PHE A C 1
ATOM 655 O O . PHE A 1 94 ? -16.264 48.807 15.128 1.00 9.20 94 PHE A O 1
ATOM 663 N N . HIS A 1 95 ? -14.967 50.305 16.195 1.00 8.89 95 HIS A N 1
ATOM 664 C CA . HIS A 1 95 ? -15.978 50.629 17.195 1.00 7.81 95 HIS A CA 1
ATOM 665 C C . HIS A 1 95 ? -17.231 51.309 16.640 1.00 8.60 95 HIS A C 1
ATOM 666 O O . HIS A 1 95 ? -18.205 51.503 17.368 1.00 9.89 95 HIS A O 1
ATOM 673 N N . GLN A 1 96 ? -17.211 51.667 15.359 1.00 8.08 96 GLN A N 1
ATOM 674 C CA . GLN A 1 96 ? -18.364 52.308 14.736 1.00 9.95 96 GLN A CA 1
ATOM 675 C C . GLN A 1 96 ? -19.339 51.281 14.170 1.00 9.45 96 GLN A C 1
ATOM 676 O O . GLN A 1 96 ? -20.424 51.634 13.704 1.00 10.62 96 GLN A O 1
ATOM 682 N N . LEU A 1 97 ? -18.955 50.010 14.208 1.00 7.93 97 LEU A N 1
ATOM 683 C CA . LEU A 1 97 ? -19.816 48.945 13.709 1.00 7.24 97 LEU A CA 1
ATOM 684 C C . LEU A 1 97 ? -21.084 48.887 14.557 1.00 7.31 97 LEU A C 1
ATOM 685 O O . LEU A 1 97 ? -21.014 48.903 15.786 1.00 11.34 97 LEU A O 1
ATOM 690 N N . ASP A 1 98 ? -22.242 48.830 13.907 1.00 9.73 98 ASP A N 1
ATOM 691 C CA . ASP A 1 98 ? -23.502 48.760 14.645 1.00 11.49 98 ASP A CA 1
ATOM 692 C C . ASP A 1 98 ? -24.550 47.904 13.942 1.00 14.12 98 ASP A C 1
ATOM 693 O O . ASP A 1 98 ? -25.749 48.038 14.195 1.00 17.88 98 ASP A O 1
ATOM 698 N N . ALA A 1 99 ? -24.094 47.017 13.065 1.00 11.50 99 ALA A N 1
ATOM 699 C CA . ALA A 1 99 ? -24.995 46.138 12.330 1.00 10.85 99 ALA A CA 1
ATOM 700 C C . ALA A 1 99 ? -25.518 45.016 13.224 1.00 10.74 99 ALA A C 1
ATOM 701 O O . ALA A 1 99 ? -24.885 44.645 14.214 1.00 10.47 99 ALA A O 1
ATOM 703 N N . ILE A 1 100 ? -26.680 44.480 12.866 1.00 10.72 100 ILE A N 1
ATOM 704 C CA . ILE A 1 100 ? -27.293 43.401 13.628 1.00 9.98 100 ILE A CA 1
ATOM 705 C C . ILE A 1 100 ? -27.709 42.262 12.701 1.00 7.53 100 ILE A C 1
ATOM 706 O O . ILE A 1 100 ? -28.498 42.464 11.773 1.00 10.38 100 ILE A O 1
ATOM 711 N N . ASP A 1 101 ? -27.164 41.075 12.959 1.00 7.45 101 ASP A N 1
ATOM 712 C CA . ASP A 1 101 ? -27.452 39.871 12.177 1.00 9.02 101 ASP A CA 1
ATOM 713 C C . ASP A 1 101 ? -27.496 40.166 10.685 1.00 10.76 101 ASP A C 1
ATOM 714 O O . ASP A 1 101 ? -28.467 39.840 9.998 1.00 13.72 101 ASP A O 1
ATOM 719 N N . ALA A 1 102 ? -26.428 40.765 10.176 1.00 7.67 102 ALA A N 1
ATOM 720 C CA . ALA A 1 102 ? -26.384 41.127 8.768 1.00 7.44 102 ALA A CA 1
ATOM 721 C C . ALA A 1 102 ? -25.337 40.400 7.936 1.00 7.08 102 ALA A C 1
ATOM 722 O O . ALA A 1 102 ? -25.410 40.414 6.710 1.00 10.04 102 ALA A O 1
ATOM 724 N N . TYR A 1 103 ? -24.373 39.759 8.593 1.00 6.88 103 TYR A N 1
ATOM 725 C CA . TYR A 1 103 ? -23.305 39.075 7.866 1.00 4.03 103 TYR A CA 1
ATOM 726 C C . TYR A 1 103 ? -23.152 37.598 8.185 1.00 4.95 103 TYR A C 1
ATOM 727 O O . TYR A 1 103 ? -23.233 37.191 9.342 1.00 6.63 103 TYR A O 1
ATOM 736 N N . ASP A 1 104 ? -22.909 36.800 7.152 1.00 4.20 104 ASP A N 1
ATOM 737 C CA . ASP A 1 104 ? -22.703 35.372 7.345 1.00 4.31 104 ASP A CA 1
ATOM 738 C C . ASP A 1 104 ? -21.315 35.165 7.936 1.00 6.54 104 ASP A C 1
ATOM 739 O O . ASP A 1 104 ? -21.054 34.156 8.591 1.00 6.83 104 ASP A O 1
ATOM 744 N N . ALA A 1 105 ? -20.425 36.126 7.701 1.00 5.50 105 ALA A N 1
ATOM 745 C CA . ALA A 1 105 ? -19.062 36.032 8.202 1.00 4.22 105 ALA A CA 1
ATOM 746 C C . ALA A 1 105 ? -18.398 37.395 8.310 1.00 3.95 105 ALA A C 1
ATOM 747 O O . ALA A 1 105 ? -18.804 38.353 7.654 1.00 4.51 105 ALA A O 1
ATOM 749 N N . VAL A 1 106 ? -17.368 37.470 9.146 1.00 3.03 106 VAL A N 1
ATOM 750 C CA . VAL A 1 106 ? -16.606 38.699 9.323 1.00 3.12 106 VAL A CA 1
ATOM 751 C C . VAL A 1 106 ? -15.134 38.329 9.200 1.00 3.33 106 VAL A C 1
ATOM 752 O O . VAL A 1 106 ? -14.664 37.397 9.851 1.00 4.54 106 VAL A O 1
ATOM 756 N N . TRP A 1 107 ? -14.420 39.062 8.352 1.00 4.03 107 TRP A N 1
ATOM 757 C CA . TRP A 1 107 ? -12.999 38.825 8.108 1.00 2.77 107 TRP A CA 1
ATOM 758 C C . TRP A 1 107 ? -12.207 40.032 8.587 1.00 4.15 107 TRP A C 1
ATOM 759 O O . TRP A 1 107 ? -12.450 41.149 8.148 1.00 3.82 107 TRP A O 1
ATOM 770 N N . ALA A 1 108 ? -11.262 39.803 9.492 1.00 3.25 108 ALA A N 1
ATOM 771 C CA . ALA A 1 108 ? -10.452 40.895 10.019 1.00 2.71 108 ALA A CA 1
ATOM 772 C C . ALA A 1 108 ? -9.002 40.443 10.058 1.00 5.79 108 ALA A C 1
ATOM 773 O O . ALA A 1 108 ? -8.520 39.958 11.080 1.00 4.24 108 ALA A O 1
ATOM 775 N N . HIS A 1 109 ? -8.308 40.607 8.935 1.00 4.55 109 HIS A N 1
ATOM 776 C CA . HIS A 1 109 ? -6.917 40.186 8.838 1.00 4.20 109 HIS A CA 1
ATOM 777 C C . HIS A 1 109 ? -5.937 41.248 9.326 1.00 5.25 109 HIS A C 1
ATOM 778 O O . HIS A 1 109 ? -5.892 42.358 8.799 1.00 6.06 109 HIS A O 1
ATOM 785 N N . ALA A 1 110 ? -5.170 40.890 10.353 1.00 2.98 110 ALA A N 1
ATOM 786 C CA . ALA A 1 110 ? -4.146 41.757 10.930 1.00 3.83 110 ALA A CA 1
ATOM 787 C C . ALA A 1 110 ? -4.570 43.203 11.147 1.00 4.88 110 ALA A C 1
ATOM 788 O O . ALA A 1 110 ? -3.855 44.134 10.762 1.00 8.27 110 ALA A O 1
ATOM 790 N N . CYS A 1 111 ? -5.717 43.402 11.783 1.00 2.17 111 CYS A N 1
ATOM 791 C CA . CY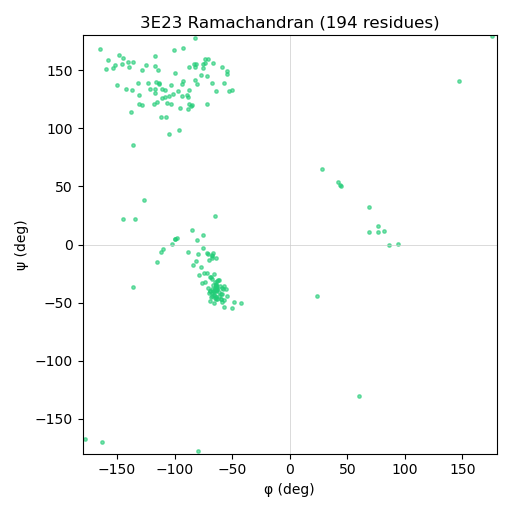S A 1 111 ? -6.192 44.757 12.025 1.00 2.19 111 CYS A CA 1
ATOM 792 C C . CYS A 1 111 ? -6.731 44.969 13.432 1.00 3.26 111 CYS A C 1
ATOM 793 O O . CYS A 1 111 ? -6.539 46.039 14.011 1.00 4.88 111 CYS A O 1
ATOM 796 N N . LEU A 1 112 ? -7.398 43.967 13.999 1.00 3.53 112 LEU A N 1
ATOM 797 C CA . LEU A 1 112 ? -7.914 44.141 15.353 1.00 4.03 112 LEU A CA 1
ATOM 798 C C . LEU A 1 112 ? -6.759 44.158 16.348 1.00 5.01 112 LEU A C 1
ATOM 799 O O . LEU A 1 112 ? -6.947 44.439 17.535 1.00 5.41 112 LEU A O 1
ATOM 804 N N . LEU A 1 113 ? -5.562 43.858 15.852 1.00 2.84 113 LEU A N 1
ATOM 805 C CA . LEU A 1 113 ? -4.354 43.878 16.673 1.00 3.52 113 LEU A CA 1
ATOM 806 C C . LEU A 1 113 ? -3.970 45.322 16.999 1.00 4.00 113 LEU A C 1
ATOM 807 O O . LEU A 1 113 ? -3.066 45.564 17.800 1.00 4.96 113 LEU A O 1
ATOM 812 N N . HIS A 1 114 ? -4.675 46.271 16.383 1.00 3.13 114 HIS A N 1
ATOM 813 C CA . HIS A 1 114 ? -4.440 47.698 16.605 1.00 4.85 114 HIS A CA 1
ATOM 814 C C . HIS A 1 114 ? -5.445 48.290 17.590 1.00 5.90 114 HIS A C 1
ATOM 815 O O . HIS A 1 114 ? -5.460 49.499 17.820 1.00 6.34 114 HIS A O 1
ATOM 822 N N . VAL A 1 115 ? -6.290 47.443 18.168 1.00 5.32 115 VAL A N 1
ATOM 823 C CA . VAL A 1 115 ? -7.281 47.919 19.128 1.00 6.91 115 VAL A CA 1
ATOM 824 C C . VAL A 1 115 ? -6.719 47.944 20.547 1.00 5.36 115 VAL A C 1
ATOM 825 O O . VAL A 1 115 ? -6.185 46.948 21.030 1.00 5.57 115 VAL A O 1
ATOM 829 N N . PRO A 1 116 ? -6.821 49.097 21.229 1.00 5.69 116 PRO A N 1
ATOM 830 C CA . PRO A 1 116 ? -6.315 49.202 22.602 1.00 7.18 116 PRO A CA 1
ATOM 831 C C . PRO A 1 116 ? -6.869 48.038 23.415 1.00 7.16 116 PRO A C 1
ATOM 832 O O . PRO A 1 116 ? -8.064 47.749 23.357 1.00 8.88 116 PRO A O 1
ATOM 836 N N . ARG A 1 117 ? -5.998 47.369 24.166 1.00 7.33 117 ARG A N 1
ATOM 837 C CA . ARG A 1 117 ? -6.401 46.213 24.966 1.00 6.50 117 ARG A CA 1
ATOM 838 C C . ARG A 1 117 ? -7.721 46.320 25.722 1.00 7.36 117 ARG A C 1
ATOM 839 O O . ARG A 1 117 ? -8.559 45.420 25.642 1.00 8.64 117 ARG A O 1
ATOM 847 N N . ASP A 1 118 ? -7.904 47.409 26.460 1.00 9.09 118 ASP A N 1
ATOM 848 C CA . ASP A 1 118 ? -9.117 47.588 27.251 1.00 8.17 118 ASP A CA 1
ATOM 849 C C . ASP A 1 118 ? -10.399 47.777 26.454 1.00 8.77 118 ASP A C 1
ATOM 850 O O . ASP A 1 118 ? -11.492 47.755 27.019 1.00 12.45 118 ASP A O 1
ATOM 855 N N . GLU A 1 119 ? -10.272 47.948 25.143 1.00 6.66 119 GLU A N 1
ATOM 856 C CA . GLU A 1 119 ? -11.441 48.139 24.300 1.00 7.29 119 GLU A CA 1
ATOM 857 C C . GLU A 1 119 ? -11.717 46.982 23.356 1.00 5.01 119 GLU A C 1
ATOM 858 O O . GLU A 1 119 ? -12.742 46.969 22.675 1.00 7.57 119 GLU A O 1
ATOM 864 N N . LEU A 1 120 ? -10.819 46.005 23.308 1.00 8.02 120 LEU A N 1
ATOM 865 C CA . LEU A 1 120 ? -11.019 44.883 22.395 1.00 6.79 120 LEU A CA 1
ATOM 866 C C . LEU A 1 120 ? -12.311 44.110 22.651 1.00 7.62 120 LEU A C 1
ATOM 867 O O . LEU A 1 120 ? -13.055 43.821 21.713 1.00 6.67 120 LEU A O 1
ATOM 872 N N . ALA A 1 121 ? -12.588 43.780 23.908 1.00 5.83 121 ALA A N 1
ATOM 873 C CA . ALA A 1 121 ? -13.801 43.032 24.231 1.00 7.70 121 ALA A CA 1
ATOM 874 C C . ALA A 1 121 ? -15.054 43.717 23.697 1.00 8.28 121 ALA A C 1
ATOM 875 O O . ALA A 1 121 ? -15.934 43.064 23.131 1.00 7.13 121 ALA A O 1
ATOM 877 N N . ASP A 1 122 ? -15.137 45.033 23.870 1.00 5.76 122 ASP A N 1
ATOM 878 C CA . ASP A 1 122 ? -16.298 45.772 23.389 1.00 7.75 122 ASP A CA 1
ATOM 879 C C . ASP A 1 122 ? -16.417 45.698 21.875 1.00 6.46 122 ASP A C 1
ATOM 880 O O . ASP A 1 122 ? -17.519 45.600 21.335 1.00 7.41 122 ASP A O 1
ATOM 885 N N . VAL A 1 123 ? -15.281 45.752 21.186 1.00 6.59 123 VAL A N 1
ATOM 886 C CA . VAL A 1 123 ? -15.290 45.677 19.730 1.00 7.27 123 VAL A CA 1
ATOM 887 C C . VAL A 1 123 ? -15.746 44.288 19.287 1.00 5.08 123 VAL A C 1
ATOM 888 O O . VAL A 1 123 ? -16.527 44.153 18.345 1.00 6.28 123 VAL A O 1
ATOM 892 N N . LEU A 1 124 ? -15.261 43.257 19.975 1.00 6.61 124 LEU A N 1
ATOM 893 C CA . LEU A 1 124 ? -15.643 41.889 19.642 1.00 5.42 124 LEU A CA 1
ATOM 894 C C . LEU A 1 124 ? -17.142 41.694 19.864 1.00 8.32 124 LEU A C 1
ATOM 895 O O . LEU A 1 124 ? -17.785 40.913 19.161 1.00 7.43 124 LEU A O 1
ATOM 900 N N . LYS A 1 125 ? -17.700 42.403 20.840 1.00 6.19 125 LYS A N 1
ATOM 901 C CA . LYS A 1 125 ? -19.128 42.293 21.117 1.00 7.30 125 LYS A CA 1
ATOM 902 C C . LYS A 1 125 ? -19.928 42.878 19.949 1.00 6.91 125 LYS A C 1
ATOM 903 O O . LYS A 1 125 ? -20.974 42.343 19.579 1.00 7.22 125 LYS A O 1
ATOM 909 N N . LEU A 1 126 ? -19.436 43.970 19.366 1.00 4.76 126 LEU A N 1
ATOM 910 C CA . LEU A 1 126 ? -20.122 44.582 18.231 1.00 3.50 126 LEU A CA 1
ATOM 911 C C . LEU A 1 126 ? -20.121 43.601 17.065 1.00 5.10 126 LEU A C 1
ATOM 912 O O . LEU A 1 126 ? -21.095 43.501 16.323 1.00 5.45 126 LEU A O 1
ATOM 917 N N . ILE A 1 127 ? -19.021 42.870 16.912 1.00 5.33 127 ILE A N 1
ATOM 918 C CA . ILE A 1 127 ? -18.915 41.904 15.828 1.00 2.94 127 ILE A CA 1
ATOM 919 C C . ILE A 1 127 ? -19.869 40.740 16.071 1.00 4.78 127 ILE A C 1
ATOM 920 O O . ILE A 1 127 ? -20.517 40.255 15.142 1.00 5.61 127 ILE A O 1
ATOM 925 N N . TRP A 1 128 ? -19.976 40.310 17.326 1.00 4.49 128 TRP A N 1
ATOM 926 C CA . TRP A 1 128 ? -20.884 39.222 17.679 1.00 5.48 128 TRP A CA 1
ATOM 927 C C . TRP A 1 128 ? -22.298 39.613 17.239 1.00 7.88 128 TRP A C 1
ATOM 928 O O . TRP A 1 128 ? -23.008 38.832 16.605 1.00 7.37 128 TRP A O 1
ATOM 939 N N . ARG A 1 129 ? -22.700 40.835 17.569 1.00 6.97 129 ARG A N 1
ATOM 940 C CA . ARG A 1 129 ? -24.031 41.321 17.215 1.00 5.30 129 ARG A CA 1
ATOM 941 C C . ARG A 1 129 ? -24.254 41.434 15.706 1.00 6.24 129 ARG A C 1
ATOM 942 O O . ARG A 1 129 ? -25.358 41.170 15.216 1.00 7.64 129 ARG A O 1
ATOM 950 N N . ALA A 1 130 ? -23.206 41.807 14.974 1.00 6.05 130 ALA A N 1
ATOM 951 C CA . ALA A 1 130 ? -23.284 41.974 13.523 1.00 8.07 130 ALA A CA 1
ATOM 952 C C . ALA A 1 130 ? -23.400 40.661 12.756 1.00 6.98 130 ALA A C 1
ATOM 953 O O . ALA A 1 130 ? -23.900 40.630 11.627 1.00 6.20 130 ALA A O 1
ATOM 955 N N . LEU A 1 131 ? -22.922 39.584 13.366 1.00 6.55 131 LEU A N 1
ATOM 956 C CA . LEU A 1 131 ? -22.968 38.261 12.763 1.00 5.81 131 LEU A CA 1
ATOM 957 C C . LEU A 1 131 ? -24.349 37.646 12.852 1.00 7.57 131 LEU A C 1
ATOM 958 O O . LEU A 1 131 ? -25.079 37.867 13.818 1.00 9.56 131 LEU A O 1
ATOM 963 N N . LYS A 1 132 ? -24.702 36.873 11.836 1.00 7.05 132 LYS A N 1
ATOM 964 C CA . LYS A 1 132 ? -25.974 36.174 11.842 1.00 8.35 132 LYS A CA 1
ATOM 965 C C . LYS A 1 132 ? -25.722 34.908 12.650 1.00 7.74 132 LYS A C 1
ATOM 966 O O . LYS A 1 132 ? -24.584 34.457 12.768 1.00 7.99 132 LYS A O 1
ATOM 972 N N . PRO A 1 133 ? -26.776 34.330 13.238 1.00 8.60 133 PRO A N 1
ATOM 973 C CA . PRO A 1 133 ? -26.598 33.106 14.020 1.00 8.92 133 PRO A CA 1
ATOM 974 C C . PRO A 1 133 ? -25.871 32.065 13.168 1.00 9.25 133 PRO A C 1
ATOM 975 O O . PRO A 1 133 ? -26.228 31.846 12.006 1.00 10.18 133 PRO A O 1
ATOM 979 N N . GLY A 1 134 ? -24.844 31.440 13.740 1.00 7.52 134 GLY A N 1
ATOM 980 C CA . GLY A 1 134 ? -24.075 30.443 13.017 1.00 7.10 134 GLY A CA 1
ATOM 981 C C . GLY A 1 134 ? -22.955 31.033 12.177 1.00 9.21 134 GLY A C 1
ATOM 982 O O . GLY A 1 134 ? -22.205 30.300 11.527 1.00 10.03 134 GLY A O 1
ATOM 983 N N . GLY A 1 135 ? -22.829 32.357 12.206 1.00 6.87 135 GLY A N 1
ATOM 984 C CA . GLY A 1 135 ? -21.805 33.037 11.424 1.00 5.93 135 GLY A CA 1
ATOM 985 C C . GLY A 1 135 ? -20.371 32.775 11.851 1.00 7.17 135 GLY A C 1
ATOM 986 O O . GLY A 1 135 ? -20.110 32.433 13.003 1.00 6.52 135 GLY A O 1
ATOM 987 N N . LEU A 1 136 ? -19.439 32.955 10.915 1.00 5.32 136 LEU A N 1
ATOM 988 C CA . LEU A 1 136 ? -18.011 32.731 11.165 1.00 5.28 136 LEU A CA 1
ATOM 989 C C . LEU A 1 136 ? -17.235 34.047 11.221 1.00 4.66 136 LEU A C 1
ATOM 990 O O . LEU A 1 136 ? -17.372 34.902 10.345 1.00 4.93 136 LEU A O 1
ATOM 995 N N . PHE A 1 137 ? -16.400 34.190 12.243 1.00 3.39 137 PHE A N 1
ATOM 996 C CA . PHE A 1 137 ? -15.602 35.398 12.419 1.00 3.86 137 PHE A CA 1
ATOM 997 C C . PHE A 1 137 ? -14.124 35.066 12.618 1.00 4.74 137 PHE A C 1
ATOM 998 O O . PHE A 1 137 ? -13.751 34.352 13.553 1.00 3.85 137 PHE A O 1
ATOM 1006 N N . TYR A 1 138 ? -13.295 35.580 11.711 1.00 4.39 138 TYR A N 1
ATOM 1007 C CA . TYR A 1 138 ? -11.848 35.373 11.762 1.00 2.28 138 TYR A CA 1
ATOM 1008 C C . TYR A 1 138 ? -11.128 36.678 12.027 1.00 2.54 138 TYR A C 1
ATOM 1009 O O . TYR A 1 138 ? -11.477 37.714 11.471 1.00 3.84 138 TYR A O 1
ATOM 1018 N N . ALA A 1 139 ? -10.112 36.611 12.875 1.00 2.91 139 ALA A N 1
ATOM 1019 C CA . ALA A 1 139 ? -9.287 37.772 13.185 1.00 2.51 139 ALA A CA 1
ATOM 1020 C C . ALA A 1 139 ? -7.892 37.264 13.513 1.00 3.72 139 ALA A C 1
ATOM 1021 O O . ALA A 1 139 ? -7.746 36.254 14.194 1.00 4.57 139 ALA A O 1
ATOM 1023 N N . SER A 1 140 ? -6.865 37.942 13.010 1.00 3.95 140 SER A N 1
ATOM 1024 C CA . SER A 1 140 ? -5.502 37.532 13.320 1.00 4.73 140 SER A CA 1
ATOM 1025 C C . SER A 1 140 ? -4.847 38.631 14.150 1.00 5.62 140 SER A C 1
ATOM 1026 O O . SER A 1 140 ? -5.196 39.810 14.026 1.00 4.87 140 SER A O 1
ATOM 1029 N N . TYR A 1 141 ? -3.910 38.234 15.004 1.00 1.89 141 TYR A N 1
ATOM 1030 C CA . TYR A 1 141 ? -3.220 39.166 15.902 1.00 5.07 141 TYR A CA 1
ATOM 1031 C C . TYR A 1 141 ? -1.738 38.845 15.995 1.00 5.76 141 TYR A C 1
ATOM 1032 O O . TYR A 1 141 ? -1.341 37.700 15.809 1.00 6.04 141 TYR A O 1
ATOM 1041 N N . LYS A 1 142 ? -0.920 39.856 16.284 1.00 5.27 142 LYS A N 1
ATOM 1042 C CA . LYS A 1 142 ? 0.508 39.628 16.476 1.00 4.86 142 LYS A CA 1
ATOM 1043 C C . LYS A 1 142 ? 0.638 39.271 17.951 1.00 5.80 142 LYS A C 1
ATOM 1044 O O . LYS A 1 142 ? 0.268 40.063 18.814 1.00 8.68 142 LYS A O 1
ATOM 1050 N N . SER A 1 143 ? 1.161 38.084 18.237 1.00 8.27 143 SER A N 1
ATOM 1051 C CA . SER A 1 143 ? 1.307 37.628 19.616 1.00 9.93 143 SER A CA 1
ATOM 1052 C C . SER A 1 143 ? 2.430 38.327 20.372 1.00 12.14 143 SER A C 1
ATOM 1053 O O . SER A 1 143 ? 3.379 38.839 19.776 1.00 11.17 143 SER A O 1
ATOM 1056 N N . GLY A 1 144 ? 2.309 38.335 21.697 1.00 10.62 144 GLY A N 1
ATOM 1057 C CA . GLY A 1 144 ? 3.311 38.958 22.541 1.00 12.67 144 GLY A CA 1
ATOM 1058 C C . GLY A 1 144 ? 2.982 38.792 24.012 1.00 12.38 144 GLY A C 1
ATOM 1059 O O . GLY A 1 144 ? 2.099 38.010 24.376 1.00 13.67 144 GLY A O 1
ATOM 1060 N N . GLU A 1 145 ? 3.685 39.531 24.863 1.00 15.50 145 GLU A N 1
ATOM 1061 C CA . GLU A 1 145 ? 3.454 39.451 26.300 1.00 15.82 145 GLU A CA 1
ATOM 1062 C C . GLU A 1 145 ? 3.190 40.826 26.902 1.00 20.18 145 GLU A C 1
ATOM 1063 O O . GLU A 1 145 ? 3.634 41.126 28.011 1.00 25.89 145 GLU A O 1
ATOM 1069 N N . GLY A 1 146 ? 2.459 41.656 26.167 1.00 12.44 146 GLY A N 1
ATOM 1070 C CA . GLY A 1 146 ? 2.144 42.988 26.644 1.00 10.06 146 GLY A CA 1
ATOM 1071 C C . GLY A 1 146 ? 2.060 43.973 25.497 1.00 7.60 146 GLY A C 1
ATOM 1072 O O . GLY A 1 146 ? 2.857 43.908 24.560 1.00 9.52 146 GLY A O 1
ATOM 1073 N N . GLU A 1 147 ? 1.099 44.886 25.570 1.00 7.97 147 GLU A N 1
ATOM 1074 C CA . GLU A 1 147 ? 0.915 45.881 24.518 1.00 7.42 147 GLU A CA 1
ATOM 1075 C C . GLU A 1 147 ? 2.167 46.725 24.313 1.00 9.07 147 GLU A C 1
ATOM 1076 O O . GLU A 1 147 ? 2.964 46.919 25.237 1.00 10.04 147 GLU A O 1
ATOM 1082 N N . GLY A 1 148 ? 2.331 47.225 23.092 1.00 7.14 148 GLY A N 1
ATOM 1083 C CA . GLY A 1 148 ? 3.483 48.046 22.768 1.00 7.81 148 GLY A CA 1
ATOM 1084 C C . GLY A 1 148 ? 3.275 48.834 21.489 1.00 9.65 148 GLY A C 1
ATOM 1085 O O . GLY A 1 148 ? 2.168 48.887 20.957 1.00 9.08 148 GLY A O 1
ATOM 1086 N N . ARG A 1 149 ? 4.344 49.450 20.996 1.00 8.22 149 ARG A N 1
ATOM 1087 C CA . ARG A 1 149 ? 4.277 50.246 19.772 1.00 8.98 149 ARG A CA 1
ATOM 1088 C C . ARG A 1 149 ? 5.570 50.027 18.989 1.00 8.47 149 ARG A C 1
ATOM 1089 O O . ARG A 1 149 ? 6.656 50.085 19.567 1.00 10.04 149 ARG A O 1
ATOM 1097 N N . ASP A 1 150 ? 5.466 49.784 17.682 1.00 5.54 150 ASP A N 1
ATOM 1098 C CA . ASP A 1 150 ? 6.666 49.542 16.883 1.00 6.66 150 ASP A CA 1
ATOM 1099 C C . ASP A 1 150 ? 7.407 50.817 16.488 1.00 6.11 150 ASP A C 1
ATOM 1100 O O . ASP A 1 150 ? 7.022 51.921 16.881 1.00 8.32 150 ASP A O 1
ATOM 1105 N N . LYS A 1 151 ? 8.485 50.652 15.726 1.00 9.36 151 LYS A N 1
ATOM 1106 C CA . LYS A 1 151 ? 9.308 51.780 15.298 1.00 11.16 151 LYS A CA 1
ATOM 1107 C C . LYS A 1 151 ? 8.592 52.703 14.320 1.00 13.61 151 LYS A C 1
ATOM 1108 O O . LYS A 1 151 ? 9.065 53.808 14.039 1.00 15.40 151 LYS A O 1
ATOM 1114 N N . LEU A 1 152 ? 7.453 52.248 13.807 1.00 7.66 152 LEU A N 1
ATOM 1115 C CA . LEU A 1 152 ? 6.665 53.027 12.860 1.00 7.55 152 LEU A CA 1
ATOM 1116 C C . LEU A 1 152 ? 5.523 53.768 13.558 1.00 7.36 152 LEU A C 1
ATOM 1117 O O . LEU A 1 152 ? 4.699 54.407 12.903 1.00 8.78 152 LEU A O 1
ATOM 1122 N N . ALA A 1 153 ? 5.501 53.677 14.887 1.00 6.28 153 ALA A N 1
ATOM 1123 C CA . ALA A 1 153 ? 4.497 54.316 15.741 1.00 6.47 153 ALA A CA 1
ATOM 1124 C C . ALA A 1 153 ? 3.156 53.594 15.754 1.00 5.60 153 ALA A C 1
ATOM 1125 O O . ALA A 1 153 ? 2.149 54.150 16.194 1.00 8.05 153 ALA A O 1
ATOM 1127 N N . ARG A 1 154 ? 3.143 52.350 15.284 1.00 5.92 154 ARG A N 1
ATOM 1128 C CA . ARG A 1 154 ? 1.904 51.575 15.261 1.00 4.72 154 ARG A CA 1
ATOM 1129 C C . ARG A 1 154 ? 1.712 50.798 16.562 1.00 4.99 154 ARG A C 1
ATOM 1130 O O . ARG A 1 154 ? 2.605 50.083 17.006 1.00 6.26 154 ARG A O 1
ATOM 1138 N N . TYR A 1 155 ? 0.535 50.949 17.158 1.00 3.46 155 TYR A N 1
ATOM 1139 C CA . TYR A 1 155 ? 0.197 50.266 18.399 1.00 5.03 155 TYR A CA 1
ATOM 1140 C C . TYR A 1 155 ? -0.227 48.820 18.143 1.00 4.75 155 TYR A C 1
ATOM 1141 O O . TYR A 1 155 ? -0.973 48.551 17.203 1.00 5.39 155 TYR A O 1
ATOM 1150 N N . TYR A 1 156 ? 0.239 47.901 18.986 1.00 5.40 156 TYR A N 1
ATOM 1151 C CA . TYR A 1 156 ? -0.142 46.487 18.891 1.00 3.96 156 TYR A CA 1
ATOM 1152 C C . TYR A 1 156 ? -0.536 46.011 20.280 1.00 5.77 156 TYR A C 1
ATOM 1153 O O . TYR A 1 156 ? 0.121 46.363 21.256 1.00 6.14 156 TYR A O 1
ATOM 1162 N N . ASN A 1 157 ? -1.603 45.217 20.384 1.00 4.78 157 ASN A N 1
ATOM 1163 C CA . ASN A 1 157 ? -2.001 44.726 21.702 1.00 5.82 157 ASN A CA 1
ATOM 1164 C C . ASN A 1 157 ? -1.158 43.532 22.162 1.00 6.13 157 ASN A C 1
ATOM 1165 O O . ASN A 1 157 ? -1.243 43.119 23.319 1.00 7.20 157 ASN A O 1
ATOM 1170 N N . TYR A 1 158 ? -0.328 43.012 21.255 1.00 5.97 158 TYR A N 1
ATOM 1171 C CA . TYR A 1 158 ? 0.573 41.875 21.517 1.00 4.59 158 TYR A CA 1
ATOM 1172 C C . TYR A 1 158 ? 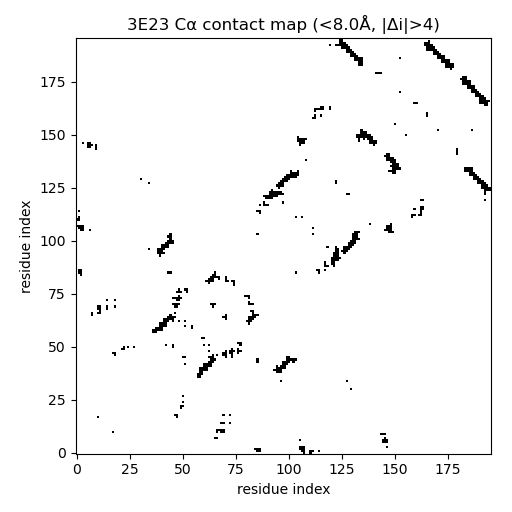0.080 40.916 22.599 1.00 7.05 158 TYR A C 1
ATOM 1173 O O . TYR A 1 158 ? 0.712 40.767 23.647 1.00 7.61 158 TYR A O 1
ATOM 1182 N N . PRO A 1 159 ? -1.039 40.232 22.346 1.00 5.69 159 PRO A N 1
ATOM 1183 C CA . PRO A 1 159 ? -1.615 39.291 23.307 1.00 6.52 159 PRO A CA 1
ATOM 1184 C C . PRO A 1 159 ? -1.176 37.843 23.144 1.00 6.19 159 PRO A C 1
ATOM 1185 O O . PRO A 1 159 ? -0.556 37.464 22.152 1.00 8.97 159 PRO A O 1
ATOM 1189 N N . SER A 1 160 ? -1.517 37.040 24.145 1.00 8.69 160 SER A N 1
ATOM 1190 C CA . SER A 1 160 ? -1.242 35.610 24.129 1.00 5.76 160 SER A CA 1
ATOM 1191 C C . SER A 1 160 ? -2.574 34.988 23.739 1.00 4.27 160 SER A C 1
ATOM 1192 O O . SER A 1 160 ? -3.604 35.668 23.752 1.00 6.78 160 SER A O 1
ATOM 1195 N N . GLU A 1 161 ? -2.567 33.704 23.399 1.00 4.59 161 GLU A N 1
ATOM 1196 C CA . GLU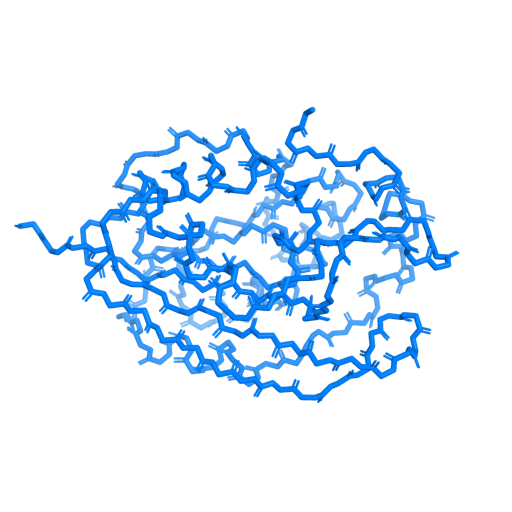 A 1 161 ? -3.817 33.049 23.041 1.00 6.06 161 GLU A CA 1
ATOM 1197 C C . GLU A 1 161 ? -4.746 33.041 24.247 1.00 5.39 161 GLU A C 1
ATOM 1198 O O . GLU A 1 161 ? -5.953 33.229 24.102 1.00 5.66 161 GLU A O 1
ATOM 1204 N N . GLU A 1 162 ? -4.184 32.830 25.435 1.00 6.90 162 GLU A N 1
ATOM 1205 C CA . GLU A 1 162 ? -4.994 32.795 26.655 1.00 4.99 162 GLU A CA 1
ATOM 1206 C C . GLU A 1 162 ? -5.699 34.124 26.901 1.00 5.42 162 GLU A C 1
ATOM 1207 O O . GLU A 1 162 ? -6.860 34.152 27.315 1.00 7.10 162 GLU A O 1
ATOM 1213 N N . TRP A 1 163 ? -4.995 35.226 26.655 1.00 4.76 163 TRP A N 1
ATOM 1214 C CA . TRP A 1 163 ? -5.572 36.547 26.857 1.00 5.26 163 TRP A CA 1
ATOM 1215 C C . TRP A 1 163 ? -6.681 36.769 25.831 1.00 6.59 163 TRP A C 1
ATOM 1216 O O . TRP A 1 163 ? -7.759 37.261 26.166 1.00 5.57 163 TRP A O 1
ATOM 1227 N N . LEU A 1 164 ? -6.422 36.406 24.579 1.00 4.76 164 LEU A N 1
ATOM 1228 C CA . LEU A 1 164 ? -7.439 36.567 23.545 1.00 4.15 164 LEU A CA 1
ATOM 1229 C C . LEU A 1 164 ? -8.691 35.767 23.890 1.00 4.85 164 LEU A C 1
ATOM 1230 O O . LEU A 1 164 ? -9.801 36.284 23.794 1.00 5.17 164 LEU A O 1
ATOM 1235 N N . ARG A 1 165 ? -8.515 34.513 24.296 1.00 5.57 165 ARG A N 1
ATOM 1236 C CA . ARG A 1 165 ? -9.665 33.689 24.650 1.00 5.62 165 ARG A CA 1
ATOM 1237 C C . ARG A 1 165 ? -10.480 34.308 25.783 1.00 6.38 165 ARG A C 1
ATOM 1238 O O . ARG A 1 165 ? -11.710 34.220 25.786 1.00 6.99 165 ARG A O 1
ATOM 1246 N N . ALA A 1 166 ? -9.806 34.933 26.745 1.00 3.35 166 ALA A N 1
ATOM 1247 C CA . ALA A 1 166 ? -10.513 35.557 27.860 1.00 6.19 166 ALA A CA 1
ATOM 1248 C C . ALA A 1 166 ? -11.360 36.728 27.362 1.00 6.60 166 ALA A C 1
ATOM 1249 O O . ALA A 1 166 ? -12.498 36.908 27.800 1.00 7.47 166 ALA A O 1
ATOM 1251 N N . ARG A 1 167 ? -10.814 37.510 26.433 1.00 7.66 167 ARG A N 1
ATOM 1252 C CA . ARG A 1 167 ? -11.544 38.650 25.877 1.00 5.21 167 ARG A CA 1
ATOM 1253 C C . ARG A 1 167 ? -12.711 38.187 25.003 1.00 5.90 167 ARG A C 1
ATOM 1254 O O . ARG A 1 167 ? -13.789 38.777 25.043 1.00 7.89 167 ARG A O 1
ATOM 1262 N N . TYR A 1 168 ? -12.499 37.140 24.211 1.00 5.00 168 TYR A N 1
ATOM 1263 C CA . TYR A 1 168 ? -13.576 36.632 23.367 1.00 5.54 168 TYR A CA 1
ATOM 1264 C C . TYR A 1 168 ? -14.719 36.110 24.237 1.00 4.93 168 TYR A C 1
ATOM 1265 O O . TYR A 1 168 ? -15.889 36.316 23.917 1.00 5.82 168 TYR A O 1
ATOM 1274 N N . ALA A 1 169 ? -14.384 35.456 25.345 1.00 5.98 169 ALA A N 1
ATOM 1275 C CA . ALA A 1 169 ? -15.414 34.926 26.236 1.00 5.59 169 ALA A CA 1
ATOM 1276 C C . ALA A 1 169 ? -16.208 36.051 26.894 1.00 7.61 169 ALA A C 1
ATOM 1277 O O . ALA A 1 169 ? -17.405 35.911 27.139 1.00 8.87 169 ALA A O 1
ATOM 1279 N N . GLU A 1 170 ? -15.549 37.167 27.189 1.00 7.90 170 GLU A N 1
ATOM 1280 C CA . GLU A 1 170 ? -16.252 38.285 27.804 1.00 7.26 170 GLU A CA 1
ATOM 1281 C C . GLU A 1 170 ? -17.149 38.980 26.786 1.00 10.47 170 GLU A C 1
ATOM 1282 O O . GLU A 1 170 ? -18.218 39.482 27.131 1.00 14.70 170 GLU A O 1
ATOM 1288 N N . ALA A 1 171 ? -16.721 38.990 25.528 1.00 9.53 171 ALA A N 1
ATOM 1289 C CA . ALA A 1 171 ? -17.479 39.641 24.464 1.00 11.77 171 ALA A CA 1
ATOM 1290 C C . ALA A 1 171 ? -18.831 38.996 24.199 1.00 12.51 171 ALA A C 1
ATOM 1291 O O . ALA A 1 171 ? -19.813 39.688 23.947 1.00 15.31 171 ALA A O 1
ATOM 1293 N N . GLY A 1 172 ? -18.880 37.671 24.246 1.00 10.57 172 GLY A N 1
ATOM 1294 C CA . GLY A 1 172 ? -20.135 36.994 23.997 1.00 11.07 172 GLY A CA 1
ATOM 1295 C C . GLY A 1 172 ? -20.000 35.491 23.995 1.00 11.73 172 GLY A C 1
ATOM 1296 O O . GLY A 1 172 ? -18.908 34.949 24.182 1.00 10.70 172 GLY A O 1
ATOM 1297 N N . THR A 1 173 ? -21.120 34.814 23.783 1.00 10.98 173 THR A N 1
ATOM 1298 C CA . THR A 1 173 ? -21.134 33.362 23.757 1.00 11.22 173 THR A CA 1
ATOM 1299 C C . THR A 1 173 ? -20.758 32.859 22.367 1.00 9.16 173 THR A C 1
ATOM 1300 O O . THR A 1 173 ? -21.429 33.169 21.381 1.00 9.69 173 THR A O 1
ATOM 1304 N N . TRP A 1 174 ? -19.677 32.092 22.286 1.00 6.47 174 TRP A N 1
ATOM 1305 C CA . TRP A 1 174 ? -19.242 31.541 21.012 1.00 7.05 174 TRP A CA 1
ATOM 1306 C C . TRP A 1 174 ? -19.450 30.033 21.016 1.00 12.01 174 TRP A C 1
ATOM 1307 O O . TRP A 1 174 ? -19.100 29.355 21.983 1.00 10.12 174 TRP A O 1
ATOM 1318 N N . ALA A 1 175 ? -20.027 29.515 19.935 1.00 8.45 175 ALA A N 1
ATOM 1319 C CA . ALA A 1 175 ? -20.288 28.084 19.816 1.00 8.96 175 ALA A CA 1
ATOM 1320 C C . ALA A 1 175 ? -18.987 27.301 19.723 1.00 9.19 175 ALA A C 1
ATOM 1321 O O . ALA A 1 175 ? -18.912 26.144 20.137 1.00 10.10 175 ALA A O 1
ATOM 1323 N N . SER A 1 176 ? -17.962 27.934 19.163 1.00 8.29 176 SER A N 1
ATOM 1324 C CA . SER A 1 176 ? -16.660 27.297 19.033 1.00 7.33 176 SER A CA 1
ATOM 1325 C C . SER A 1 176 ? -15.584 28.357 18.851 1.00 7.11 176 SER A C 1
ATOM 1326 O O . SER A 1 176 ? -15.847 29.443 18.333 1.00 8.97 176 SER A O 1
ATOM 1329 N N . VAL A 1 177 ? -14.379 28.033 19.308 1.00 9.85 177 VAL A N 1
ATOM 1330 C CA . VAL A 1 177 ? -13.230 28.929 19.221 1.00 10.55 177 VAL A CA 1
ATOM 1331 C C . VAL A 1 177 ? -12.014 28.114 18.802 1.00 12.75 177 VAL A C 1
ATOM 1332 O O . VAL A 1 177 ? -11.558 27.246 19.550 1.00 13.13 177 VAL A O 1
ATOM 1336 N N . ALA A 1 178 ? -11.498 28.390 17.608 1.00 6.95 178 ALA A N 1
ATOM 1337 C CA . ALA A 1 178 ? -10.329 27.688 17.081 1.00 6.72 178 ALA A CA 1
ATOM 1338 C C . ALA A 1 178 ? -9.184 28.681 16.903 1.00 6.67 178 ALA A C 1
ATOM 1339 O O . ALA A 1 178 ? -9.396 29.810 16.466 1.00 6.63 178 ALA A O 1
ATOM 1341 N N . VAL A 1 179 ? -7.972 28.259 17.239 1.00 7.17 179 VAL A N 1
ATOM 1342 C CA . VAL A 1 179 ? -6.812 29.132 17.119 1.00 7.14 179 VAL A CA 1
ATOM 1343 C C . VAL A 1 179 ? -5.627 28.379 16.528 1.00 10.53 179 VAL A C 1
ATOM 1344 O O . VAL A 1 179 ? -5.331 27.252 16.931 1.00 8.01 179 VAL A O 1
ATOM 1348 N N . GLU A 1 180 ? -4.970 28.991 15.549 1.00 6.99 180 GLU A N 1
ATOM 1349 C CA . GLU A 1 180 ? -3.788 28.396 14.940 1.00 6.58 180 GLU A CA 1
ATOM 1350 C C . GLU A 1 180 ? -2.774 29.523 14.810 1.00 9.06 180 GLU A C 1
ATOM 1351 O O . GLU A 1 180 ? -3.145 30.697 14.792 1.00 7.65 180 GLU A O 1
ATOM 1357 N N . SER A 1 181 ? -1.495 29.179 14.734 1.00 6.58 181 SER A N 1
ATOM 1358 C CA . SER A 1 181 ? -0.471 30.205 14.616 1.00 5.72 181 SER A CA 1
ATOM 1359 C C . SER A 1 181 ? 0.288 30.087 13.309 1.00 9.80 181 SER A C 1
ATOM 1360 O O . SER A 1 181 ? 0.246 29.058 12.635 1.00 9.42 181 SER A O 1
ATOM 1363 N N . SER A 1 182 ? 0.969 31.166 12.948 1.00 8.15 182 SER A N 1
ATOM 1364 C CA . SER A 1 182 ? 1.789 31.181 11.749 1.00 6.18 182 SER A CA 1
ATOM 1365 C C . SER A 1 182 ? 2.989 32.047 12.080 1.00 7.87 182 SER A C 1
ATOM 1366 O O . SER A 1 182 ? 2.963 32.826 13.039 1.00 8.59 182 SER A O 1
ATOM 1369 N N . GLU A 1 183 ? 4.044 31.886 11.295 1.00 11.59 183 GLU A N 1
ATOM 1370 C CA . GLU A 1 183 ? 5.273 32.640 11.479 1.00 13.96 183 GLU A CA 1
ATOM 1371 C C . GLU A 1 183 ? 5.479 33.478 10.224 1.00 9.28 183 GLU A C 1
ATOM 1372 O O . GLU A 1 183 ? 5.399 32.963 9.109 1.00 13.28 183 GLU A O 1
ATOM 1378 N N . GLY A 1 184 ? 5.740 34.769 10.405 1.00 11.27 184 GLY A N 1
ATOM 1379 C CA . GLY A 1 184 ? 5.945 35.642 9.263 1.00 15.62 184 GLY A CA 1
ATOM 1380 C C . GLY A 1 184 ? 6.579 36.963 9.648 1.00 15.11 184 GLY A C 1
ATOM 1381 O O . GLY A 1 184 ? 6.666 37.299 10.826 1.00 27.77 184 GLY A O 1
ATOM 1382 N N . LYS A 1 185 ? 7.022 37.717 8.649 1.00 18.86 185 LYS A N 1
ATOM 1383 C CA . LYS A 1 185 ? 7.657 39.005 8.888 1.00 12.73 185 LYS A CA 1
ATOM 1384 C C . LYS A 1 185 ? 6.619 40.122 8.808 1.00 14.24 185 LYS A C 1
ATOM 1385 O O . LYS A 1 185 ? 5.750 40.112 7.937 1.00 14.53 185 LYS A O 1
ATOM 1391 N N . GLY A 1 186 ? 6.704 41.078 9.727 1.00 12.93 186 GLY A N 1
ATOM 1392 C CA . GLY A 1 186 ? 5.767 42.184 9.710 1.00 9.58 186 GLY A CA 1
ATOM 1393 C C . GLY A 1 186 ? 6.228 43.221 8.705 1.00 10.21 186 GLY A C 1
ATOM 1394 O O . GLY A 1 186 ? 7.280 43.067 8.084 1.00 10.98 186 GLY A O 1
ATOM 1395 N N . PHE A 1 187 ? 5.438 44.275 8.535 1.00 7.13 187 PHE A N 1
ATOM 1396 C CA . PHE A 1 187 ? 5.784 45.346 7.609 1.00 11.90 187 PHE A CA 1
ATOM 1397 C C . PHE A 1 187 ? 7.144 45.918 8.000 1.00 13.28 187 PHE A C 1
ATOM 1398 O O . PHE A 1 187 ? 7.942 46.294 7.139 1.00 9.87 187 PHE A O 1
ATOM 1406 N N . ASP A 1 188 ? 7.408 45.973 9.305 1.00 10.48 188 ASP A N 1
ATOM 1407 C CA . ASP A 1 188 ? 8.668 46.513 9.810 1.00 12.02 188 ASP A CA 1
ATOM 1408 C C . ASP A 1 188 ? 9.849 45.566 9.618 1.00 10.37 188 ASP A C 1
ATOM 1409 O O . ASP A 1 188 ? 10.943 45.817 10.125 1.00 12.80 188 ASP A O 1
ATOM 1414 N N . GLN A 1 189 ? 9.618 44.484 8.879 1.00 10.84 189 GLN A N 1
ATOM 1415 C CA . GLN A 1 189 ? 10.649 43.494 8.581 1.00 12.11 189 GLN A CA 1
ATOM 1416 C C . GLN A 1 189 ? 11.105 42.680 9.784 1.00 16.56 189 GLN A C 1
ATOM 1417 O O . GLN A 1 189 ? 12.101 41.959 9.715 1.00 17.38 189 GLN A O 1
ATOM 1423 N N . GLU A 1 190 ? 10.378 42.795 10.888 1.00 12.01 190 GLU A N 1
ATOM 1424 C CA . GLU A 1 190 ? 10.713 42.042 12.085 1.00 14.68 190 GLU A CA 1
ATOM 1425 C C . GLU A 1 190 ? 9.933 40.733 12.089 1.00 12.48 190 GLU A C 1
ATOM 1426 O O . GLU A 1 190 ? 8.770 40.693 11.689 1.00 15.78 190 GLU A O 1
ATOM 1432 N N . LEU A 1 191 ? 10.580 39.657 12.522 1.00 11.91 191 LEU A N 1
ATOM 1433 C CA . LEU A 1 191 ? 9.926 38.358 12.583 1.00 16.67 191 LEU A CA 1
ATOM 1434 C C . LEU A 1 191 ? 8.850 38.412 13.659 1.00 14.24 191 LEU A C 1
ATOM 1435 O O . LEU A 1 191 ? 9.063 38.986 14.724 1.00 16.45 191 LEU A O 1
ATOM 1440 N N . ALA A 1 192 ? 7.692 37.823 13.380 1.00 13.65 192 ALA A N 1
ATOM 1441 C CA . ALA A 1 192 ? 6.607 37.825 14.355 1.00 10.79 192 ALA A CA 1
ATOM 1442 C C . ALA A 1 192 ? 5.694 36.622 14.206 1.00 8.76 192 ALA A C 1
ATOM 1443 O O . ALA A 1 192 ? 5.590 36.028 13.132 1.00 11.05 192 ALA A O 1
ATOM 1445 N N . GLN A 1 193 ? 5.036 36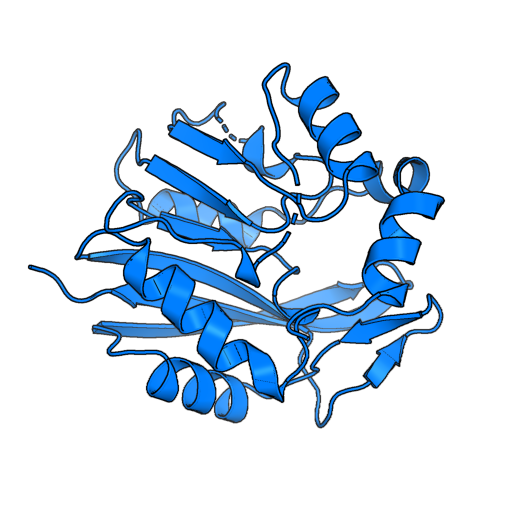.260 15.299 1.00 7.85 193 GLN A N 1
ATOM 1446 C CA . GLN A 1 193 ? 4.100 35.145 15.283 1.00 6.22 193 GLN A CA 1
ATOM 1447 C C . GLN A 1 193 ? 2.704 35.741 15.252 1.00 5.71 193 GLN A C 1
ATOM 1448 O O . GLN A 1 193 ? 2.419 36.715 15.948 1.00 8.21 193 GLN A O 1
ATOM 1454 N N . PHE A 1 194 ? 1.846 35.161 14.423 1.00 5.85 194 PHE A N 1
ATOM 1455 C CA . PHE A 1 194 ? 0.473 35.616 14.304 1.00 5.33 194 PHE A CA 1
ATOM 1456 C C . PHE A 1 194 ? -0.450 34.527 14.815 1.00 5.95 194 PHE A C 1
ATOM 1457 O O . PHE A 1 194 ? -0.225 33.341 14.561 1.00 8.84 194 PHE A O 1
ATOM 1465 N N . LEU A 1 195 ? -1.470 34.938 15.559 1.00 3.95 195 LEU A N 1
ATOM 1466 C CA . LEU A 1 195 ? -2.466 34.023 16.091 1.00 4.49 195 LEU A CA 1
ATOM 1467 C C . LEU A 1 195 ? -3.735 34.289 15.292 1.00 4.62 195 LEU A C 1
ATOM 1468 O O . LEU A 1 195 ? -4.183 35.428 15.187 1.00 6.23 195 LEU A O 1
ATOM 1473 N N . HIS A 1 196 ? -4.292 33.223 14.726 1.00 3.60 196 HIS A N 1
ATOM 1474 C CA . HIS A 1 196 ? -5.491 33.294 13.896 1.00 4.75 196 HIS A CA 1
ATOM 1475 C C . HIS A 1 196 ? -6.663 32.709 14.667 1.00 3.01 196 HIS A C 1
ATOM 1476 O O . HIS A 1 196 ? -6.725 31.503 14.876 1.00 5.40 196 HIS A O 1
ATOM 1483 N N . VAL A 1 197 ? -7.588 33.568 15.081 1.00 3.53 197 VAL A N 1
ATOM 1484 C CA . VAL A 1 197 ? -8.742 33.140 15.862 1.00 3.99 197 VAL A CA 1
ATOM 1485 C C . VAL A 1 197 ? -10.007 33.061 15.017 1.00 3.03 197 VAL A C 1
ATOM 1486 O O . VAL A 1 197 ? -10.427 34.052 14.427 1.00 4.22 197 VAL A O 1
ATOM 1490 N N . SER A 1 198 ? -10.602 31.872 14.951 1.00 2.93 198 SER A N 1
ATOM 1491 C CA . SER A 1 198 ? -11.836 31.688 14.190 1.00 2.38 198 SER A CA 1
ATOM 1492 C C . SER A 1 198 ? -12.923 31.260 15.163 1.00 4.10 198 SER A C 1
ATOM 1493 O O . SER A 1 198 ? -12.789 30.242 15.849 1.00 6.89 198 SER A O 1
ATOM 1496 N N . VAL A 1 199 ? -13.991 32.043 15.238 1.00 2.95 199 VAL A N 1
ATOM 1497 C CA . VAL A 1 199 ? -15.090 31.715 16.141 1.00 3.66 199 VAL A CA 1
ATOM 1498 C C . VAL A 1 199 ? -16.420 31.638 15.400 1.00 4.94 199 VAL A C 1
ATOM 1499 O O . VAL A 1 199 ? -16.599 32.251 14.349 1.00 5.00 199 VAL A O 1
ATOM 1503 N N . ARG A 1 200 ? -17.343 30.864 15.963 1.00 5.83 200 ARG A N 1
ATOM 1504 C CA . ARG A 1 200 ? -18.672 30.684 15.397 1.00 5.86 200 ARG A CA 1
ATOM 1505 C C . ARG A 1 200 ? -19.702 31.213 16.379 1.00 5.62 200 ARG A C 1
ATOM 1506 O O . ARG A 1 200 ? -19.627 30.928 17.575 1.00 6.84 200 ARG A O 1
ATOM 1514 N N . LYS A 1 201 ? -20.657 31.988 15.876 1.00 6.44 201 LYS A N 1
ATOM 1515 C CA . LYS A 1 201 ? -21.725 32.518 16.715 1.00 3.82 201 LYS A CA 1
ATOM 1516 C C . LYS A 1 201 ? -22.759 31.396 16.818 1.00 7.07 201 LYS A C 1
ATOM 1517 O O . LYS A 1 201 ? -23.000 30.689 15.848 1.00 6.99 201 LYS A O 1
ATOM 1523 N N . PRO A 1 202 ? -23.376 31.219 17.995 1.00 7.42 202 PRO A N 1
ATOM 1524 C CA . PRO A 1 202 ? -24.379 30.165 18.184 1.00 8.80 202 PRO A CA 1
ATOM 1525 C C . PRO A 1 202 ? -25.521 30.203 17.174 1.00 10.59 202 PRO A C 1
ATOM 1526 O O . PRO A 1 202 ? -25.932 31.273 16.727 1.00 9.05 202 PRO A O 1
ATOM 1530 N N . GLU A 1 203 ? -26.022 29.020 16.825 1.00 14.83 203 GLU A N 1
ATOM 1531 C CA . GLU A 1 203 ? -27.123 28.879 15.879 1.00 21.76 203 GLU A CA 1
ATOM 1532 C C . GLU A 1 203 ? -28.418 29.358 16.521 1.00 28.05 203 GLU A C 1
ATOM 1533 O O . GLU A 1 203 ? -28.529 29.421 17.748 1.00 25.03 203 GLU A O 1
ATOM 1539 N N . LEU A 1 204 ? -29.396 29.686 15.682 1.00 30.20 204 LEU A N 1
ATOM 1540 C CA . LEU A 1 204 ? -30.693 30.158 16.149 1.00 36.82 204 LEU A CA 1
ATOM 1541 C C . LEU A 1 204 ? -31.460 29.033 16.840 1.00 36.45 204 LEU A C 1
ATOM 1542 O O . LEU A 1 204 ? -31.249 28.757 18.022 1.00 37.80 204 LEU A O 1
#

CATH classification: 3.40.50.150

Secondary structure (DSSP, 8-state):
--S-HHHHHHHHHSHHHHTTPPPP-HHHHHHHTTS-TT-EEEESS-TTSHHHH--TTS-EEEEB-S-HHHHHHHHHHHTS--B--GGG----S-EEEEEE-S-GGGS-HHHHHHHHHHHH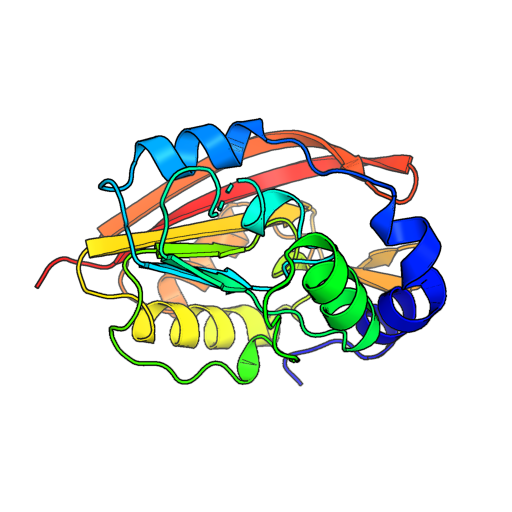HHEEEEEEEEEEEE--SS-EE-TTS-EE----HHHHHHHHHHH---SEEEEEEEEEE-TTS-EEEEEEEEEEPPP-

Solvent-accessible surface area: 9314 Å² total

Radius of gyration: 15.45 Å; Cα contacts (8 Å, |Δi|>4): 418; chains: 1; bounding box: 41×32×36 Å

InterPro domains:
  IPR013216 Methyltransferase type 11 [PF08241] (48-138)
  IPR029063 S-adenosyl-L-methionine-dependent methyltransferase superfamily [G3DSA:3.40.50.150] (1-203)
  IPR029063 S-adenosyl-L-methionine-dependent methyltransferase superfamily [SSF53335] (13-172)

Organism: Rhodopseudomonas palustris (strain ATCC BAA-98 / CGA009) (NCBI:txid258594)

B-factor: mean 12.95, std 10.15, range [1.0, 60.32]

Nearest PDB structures (foldseek):
  3e23-assembly1_A  TM=1.005E+00  e=1.023E-45  Rhodopseudomonas palustris
  2xvm-assembly2_B  TM=7.170E-01  e=7.798E-10  Escherichia coli
  2i6g-assembly2_B  TM=7.000E-01  e=2.321E-09  Salmonella enterica subsp. enterica serovar Typhimurium str. LT2
  7d8d-assembly1_A  TM=6.544E-01  e=5.307E-10  Saccharomyces cerevisiae
  3m70-assembly1_A  TM=7.394E-01  e=5.044E-08  Haemophilus influenzae

Foldseek 3Di:
DFFDDLQLVLCQVCLVVQLPDDDDCPVVVVVVVVDDAQFEEEEEQCFQQPSVQCVVSRYNYQAERQHPSRQVNNCVVNVHHHYHHLLVQAAAQAGLEYHYEADSQQTALVCSLVSLLSVLRNHHAFHKYKHKFWAADAWDADPSRGTGRRHDVVSVVVSNVSSDDFPDKDKDKDWDADPVRHITIMIMIMTTHHHD

Sequence (196 aa):
QAFDDDTLRFYRGNATAYAERQPRSATLTKFLGELPAGAKILELGCGAGYQAEALAAGFDVDATDGSPELAAEASRRLGRPVRTLFHQLDAIDAYDAVWAHACLLHVPRDELADVLKLIWRALKPGGLFYASYKSGEGEGRDKLARYYNYPSEEWLRARYAEAGTWASVAVESSEGKGFDQELAQFLHVSVRKPEL